Protein AF-0000000084513787 (afdb_homodimer)

Foldseek 3Di:
DDDPVRLFVQVVVLVQVLLVCQQQLVLCSNLVQADQQAWEAEADPPGIDGSVRVSVVQNVCSVVSNGFRKDFPDKDKAADPVRFKIKMKTWIQGPLGTKMKIFMWGQDPNHIGTRYIHIHDDQDDDDPRVVSVVPVVVVCCVPCVVVVVVCVVPPDDD/DDDQVRLFVQVVVLVQVLLVCQQQLVLCSNLVQADQQAWEAEADPPGIDGSVRVSVVQNVCSVVSNGFRKDFPDKDKAADPVRFKIKMKTWIQGPLGTKMKIFMWGQDPNHIGTRYIHIHRDQDDDDPRVVSVVPVVVVCCVPCVVVVVVCVVPPDDD

Organism: Leptomonas pyrrhocoris (NCBI:txid157538)

InterPro domains:
  IPR032710 NTF2-like domain superfamily [SSF54427] (3-124)
  IPR037401 SnoaL-like domain [PF13474] (11-124)

Structure (mmCIF, N/CA/C/O backbone):
data_AF-0000000084513787-model_v1
#
loop_
_entity.id
_entity.type
_entity.pdbx_description
1 polymer 'SnoaL-like domain-containing protein'
#
loop_
_atom_site.group_PDB
_atom_site.id
_atom_site.type_symbol
_atom_site.label_atom_id
_atom_site.label_alt_id
_atom_site.label_comp_id
_atom_site.label_asym_id
_atom_site.label_entity_id
_atom_site.label_seq_id
_atom_site.pdbx_PDB_ins_code
_atom_site.Cartn_x
_atom_site.Cartn_y
_atom_site.Cartn_z
_atom_site.occupancy
_atom_site.B_iso_or_equiv
_atom_site.auth_seq_id
_atom_site.auth_comp_id
_atom_site.auth_asym_id
_atom_site.auth_atom_id
_atom_site.pdbx_PDB_model_num
ATOM 1 N N . MET A 1 1 ? 14.742 -15.055 -22.844 1 72 1 MET A N 1
ATOM 2 C CA . MET A 1 1 ? 14.133 -14.508 -21.625 1 72 1 MET A CA 1
ATOM 3 C C . MET A 1 1 ? 13 -13.547 -21.969 1 72 1 MET A C 1
ATOM 5 O O . MET A 1 1 ? 13.102 -12.789 -22.938 1 72 1 MET A O 1
ATOM 9 N N . PRO A 1 2 ? 11.812 -13.82 -21.391 1 81.62 2 PRO A N 1
ATOM 10 C CA . PRO A 1 2 ? 10.727 -12.891 -21.75 1 81.62 2 PRO A CA 1
ATOM 11 C C . PRO A 1 2 ? 11.133 -11.43 -21.594 1 81.62 2 PRO A C 1
ATOM 13 O O . PRO A 1 2 ? 11.953 -11.102 -20.734 1 81.62 2 PRO A O 1
ATOM 16 N N . SER A 1 3 ? 10.727 -10.648 -22.438 1 85.12 3 SER A N 1
ATOM 17 C CA . SER A 1 3 ? 10.953 -9.211 -22.359 1 85.12 3 SER A CA 1
ATOM 18 C C . SER A 1 3 ? 10.188 -8.609 -21.172 1 85.12 3 SER A C 1
ATOM 20 O O . SER A 1 3 ? 9.312 -9.258 -20.594 1 85.12 3 SER A O 1
ATOM 22 N N . THR A 1 4 ? 10.594 -7.434 -20.812 1 90.31 4 THR A N 1
ATOM 23 C CA . THR A 1 4 ? 9.883 -6.719 -19.766 1 90.31 4 THR A CA 1
ATOM 24 C C . THR A 1 4 ? 8.406 -6.566 -20.109 1 90.31 4 THR A C 1
ATOM 26 O O . THR A 1 4 ? 7.535 -6.766 -19.266 1 90.31 4 THR A O 1
ATOM 29 N N . ALA A 1 5 ? 8.148 -6.301 -21.375 1 92 5 ALA A N 1
ATOM 30 C CA . ALA A 1 5 ? 6.77 -6.133 -21.828 1 92 5 ALA A CA 1
ATOM 31 C C . ALA A 1 5 ? 5.98 -7.434 -21.688 1 92 5 ALA A C 1
ATOM 33 O O . ALA A 1 5 ? 4.793 -7.414 -21.359 1 92 5 ALA A O 1
ATOM 34 N N . GLU A 1 6 ? 6.613 -8.484 -21.938 1 94.06 6 GLU A N 1
ATOM 35 C CA . GLU A 1 6 ? 5.965 -9.781 -21.797 1 94.06 6 GLU A CA 1
ATOM 36 C C . GLU A 1 6 ? 5.668 -10.094 -20.328 1 94.06 6 GLU A C 1
ATOM 38 O O . GLU A 1 6 ? 4.602 -10.617 -20.016 1 94.06 6 GLU A O 1
ATOM 43 N N . HIS A 1 7 ? 6.66 -9.789 -19.5 1 95.62 7 HIS A N 1
ATOM 44 C CA . HIS A 1 7 ? 6.434 -9.977 -18.062 1 95.62 7 HIS A CA 1
ATOM 45 C C . HIS A 1 7 ? 5.254 -9.141 -17.578 1 95.62 7 HIS A C 1
ATOM 47 O O . HIS A 1 7 ? 4.422 -9.625 -16.812 1 95.62 7 HIS A O 1
ATOM 53 N N . VAL A 1 8 ? 5.164 -7.934 -18.016 1 96.5 8 VAL A N 1
ATOM 54 C CA . VAL A 1 8 ? 4.102 -7.02 -17.609 1 96.5 8 VAL A CA 1
ATOM 55 C C . VAL A 1 8 ? 2.748 -7.578 -18.047 1 96.5 8 VAL A C 1
ATOM 57 O O . VAL A 1 8 ? 1.796 -7.602 -17.266 1 96.5 8 VAL A O 1
ATOM 60 N N . ALA A 1 9 ? 2.645 -8.031 -19.25 1 96.31 9 ALA A N 1
ATOM 61 C CA . ALA A 1 9 ? 1.401 -8.609 -19.766 1 96.31 9 ALA A CA 1
ATOM 62 C C . ALA A 1 9 ? 1.002 -9.844 -18.969 1 96.31 9 ALA A C 1
ATOM 64 O O . ALA A 1 9 ? -0.175 -10.039 -18.656 1 96.31 9 ALA A O 1
ATOM 65 N N . GLU A 1 10 ? 1.962 -10.648 -18.703 1 96.62 10 GLU A N 1
ATOM 66 C CA . GLU A 1 10 ? 1.729 -11.852 -17.906 1 96.62 10 GLU A CA 1
ATOM 67 C C . GLU A 1 10 ? 1.215 -11.508 -16.516 1 96.62 10 GLU A C 1
ATOM 69 O O . GLU A 1 10 ? 0.311 -12.164 -16 1 96.62 10 GLU A O 1
ATOM 74 N N . ILE A 1 11 ? 1.771 -10.5 -15.93 1 97.94 11 ILE A N 1
ATOM 75 C CA . ILE A 1 11 ? 1.419 -10.102 -14.57 1 97.94 11 ILE A CA 1
ATOM 76 C C . ILE A 1 11 ? 0.016 -9.5 -14.555 1 97.94 11 ILE A C 1
ATOM 78 O O . ILE A 1 11 ? -0.77 -9.766 -13.641 1 97.94 11 ILE A O 1
ATOM 82 N N . HIS A 1 12 ? -0.324 -8.719 -15.594 1 98.12 12 HIS A N 1
ATOM 83 C CA . HIS A 1 12 ? -1.69 -8.219 -15.703 1 98.12 12 HIS A CA 1
ATOM 84 C C . HIS A 1 12 ? -2.693 -9.367 -15.742 1 98.12 12 HIS A C 1
ATOM 86 O O . HIS A 1 12 ? -3.682 -9.367 -15 1 98.12 12 HIS A O 1
ATOM 92 N N . ALA A 1 13 ? -2.42 -10.305 -16.578 1 97.56 13 ALA A N 1
ATOM 93 C CA . ALA A 1 13 ? -3.311 -11.453 -16.719 1 97.56 13 ALA A CA 1
ATOM 94 C C . ALA A 1 13 ? -3.395 -12.234 -15.406 1 97.56 13 ALA A C 1
ATOM 96 O O . ALA A 1 13 ? -4.48 -12.656 -14.992 1 97.56 13 ALA A O 1
ATOM 97 N N . PHE A 1 14 ? -2.244 -12.438 -14.812 1 98.19 14 PHE A N 1
ATOM 98 C CA . PHE A 1 14 ? -2.178 -13.164 -13.547 1 98.19 14 PHE A CA 1
ATOM 99 C C . PHE A 1 14 ? -3.021 -12.484 -12.484 1 98.19 14 PHE A C 1
ATOM 101 O O . PHE A 1 14 ? -3.838 -13.125 -11.82 1 98.19 14 PHE A O 1
ATOM 108 N N . LEU A 1 15 ? -2.865 -11.164 -12.312 1 98.62 15 LEU A N 1
ATOM 109 C CA . LEU A 1 15 ? -3.566 -10.43 -11.266 1 98.62 15 LEU A CA 1
ATOM 110 C C . LEU A 1 15 ? -5.066 -10.391 -11.539 1 98.62 15 LEU A C 1
ATOM 112 O O . LEU A 1 15 ? -5.875 -10.406 -10.609 1 98.62 15 LEU A O 1
ATOM 116 N N . ASP A 1 16 ? -5.449 -10.305 -12.812 1 97.94 16 ASP A N 1
ATOM 117 C CA . ASP A 1 16 ? -6.867 -10.414 -13.156 1 97.94 16 ASP A CA 1
ATOM 118 C C . ASP A 1 16 ? -7.438 -11.758 -12.711 1 97.94 16 ASP A C 1
ATOM 120 O O . ASP A 1 16 ? -8.523 -11.812 -12.125 1 97.94 16 ASP A O 1
ATOM 124 N N . GLU A 1 17 ? -6.711 -12.789 -12.961 1 97.75 17 GLU A N 1
ATOM 125 C CA . GLU A 1 17 ? -7.152 -14.125 -12.57 1 97.75 17 GLU A CA 1
ATOM 126 C C . GLU A 1 17 ? -7.188 -14.266 -11.047 1 97.75 17 GLU A C 1
ATOM 128 O O . GLU A 1 17 ? -8.055 -14.961 -10.508 1 97.75 17 GLU A O 1
ATOM 133 N N . TRP A 1 18 ? -6.238 -13.672 -10.422 1 98.31 18 TRP A N 1
ATOM 134 C CA . TRP A 1 18 ? -6.168 -13.719 -8.969 1 98.31 18 TRP A CA 1
ATOM 135 C C . TRP A 1 18 ? -7.387 -13.055 -8.344 1 98.31 18 TRP A C 1
ATOM 137 O O . TRP A 1 18 ? -7.996 -13.602 -7.418 1 98.31 18 TRP A O 1
ATOM 147 N N . HIS A 1 19 ? -7.773 -11.93 -8.859 1 98 19 HIS A N 1
ATOM 148 C CA . HIS A 1 19 ? -8.977 -11.25 -8.383 1 98 19 HIS A CA 1
ATOM 149 C C . HIS A 1 19 ? -10.227 -12.062 -8.711 1 98 19 HIS A C 1
ATOM 151 O O . HIS A 1 19 ? -11.148 -12.156 -7.895 1 98 19 HIS A O 1
ATOM 157 N N . LYS A 1 20 ? -10.266 -12.609 -9.883 1 96.88 20 LYS A N 1
ATOM 158 C CA . LYS A 1 20 ? -11.406 -13.438 -10.281 1 96.88 20 LYS A CA 1
ATOM 159 C C . LYS A 1 20 ? -11.547 -14.648 -9.375 1 96.88 20 LYS A C 1
ATOM 161 O O . LYS A 1 20 ? -12.664 -15.078 -9.07 1 96.88 20 LYS A O 1
ATOM 166 N N . ALA A 1 21 ? -10.422 -15.227 -9.016 1 97.44 21 ALA A N 1
ATOM 167 C CA . ALA A 1 21 ? -10.445 -16.375 -8.117 1 97.44 21 ALA A CA 1
ATOM 168 C C . ALA A 1 21 ? -11.109 -16.031 -6.789 1 97.44 21 ALA A C 1
ATOM 170 O O . ALA A 1 21 ? -11.891 -16.812 -6.254 1 97.44 21 ALA A O 1
ATOM 171 N N . ALA A 1 22 ? -10.758 -14.914 -6.242 1 96.94 22 ALA A N 1
ATOM 172 C CA . ALA A 1 22 ? -11.414 -14.453 -5.02 1 96.94 22 ALA A CA 1
ATOM 173 C C . ALA A 1 22 ? -12.922 -14.297 -5.234 1 96.94 22 ALA A C 1
ATOM 175 O O . ALA A 1 22 ? -13.719 -14.773 -4.426 1 96.94 22 ALA A O 1
ATOM 176 N N . ALA A 1 23 ? -13.305 -13.688 -6.34 1 95.56 23 ALA A N 1
ATOM 177 C CA . ALA A 1 23 ? -14.711 -13.406 -6.637 1 95.56 23 ALA A CA 1
ATOM 178 C C . ALA A 1 23 ? -15.516 -14.695 -6.777 1 95.56 23 ALA A C 1
ATOM 180 O O . ALA A 1 23 ? -16.688 -14.734 -6.418 1 95.56 23 ALA A O 1
ATOM 181 N N . LYS A 1 24 ? -14.883 -15.703 -7.246 1 95.62 24 LYS A N 1
ATOM 182 C CA . LYS A 1 24 ? -15.555 -16.969 -7.516 1 95.62 24 LYS A CA 1
ATOM 183 C C . LYS A 1 24 ? -15.398 -17.938 -6.348 1 95.62 24 LYS A C 1
ATOM 185 O O . LYS A 1 24 ? -15.922 -19.047 -6.383 1 95.62 24 LYS A O 1
ATOM 190 N N . GLY A 1 25 ? -14.656 -17.531 -5.383 1 96.06 25 GLY A N 1
ATOM 191 C CA . GLY A 1 25 ? -14.422 -18.391 -4.234 1 96.06 25 GLY A CA 1
ATOM 192 C C . GLY A 1 25 ? -13.469 -19.531 -4.527 1 96.06 25 GLY A C 1
ATOM 193 O O . GLY A 1 25 ? -13.617 -20.641 -3.98 1 96.06 25 GLY A O 1
ATOM 194 N N . ASP A 1 26 ? -12.578 -19.359 -5.449 1 97.12 26 ASP A N 1
ATOM 195 C CA . ASP A 1 26 ? -11.547 -20.344 -5.762 1 97.12 26 ASP A CA 1
ATOM 196 C C . ASP A 1 26 ? -10.375 -20.234 -4.789 1 97.12 26 ASP A C 1
ATOM 198 O O . ASP A 1 26 ? -9.32 -19.703 -5.129 1 97.12 26 ASP A O 1
ATOM 202 N N . PHE A 1 27 ? -10.562 -20.875 -3.658 1 98 27 PHE A N 1
ATOM 203 C CA . PHE A 1 27 ? -9.641 -20.797 -2.527 1 98 27 PHE A CA 1
ATOM 204 C C . PHE A 1 27 ? -8.273 -21.344 -2.906 1 98 27 PHE A C 1
ATOM 206 O O . PHE A 1 27 ? -7.246 -20.719 -2.617 1 98 27 PHE A O 1
ATOM 213 N N . ASP A 1 28 ? -8.242 -22.453 -3.533 1 97.75 28 ASP A N 1
ATOM 214 C CA . ASP A 1 28 ? -6.984 -23.125 -3.85 1 97.75 28 ASP A CA 1
ATOM 215 C C . ASP A 1 28 ? -6.133 -22.297 -4.801 1 97.75 28 ASP A C 1
ATOM 217 O O . ASP A 1 28 ? -4.926 -22.156 -4.605 1 97.75 28 ASP A O 1
ATOM 221 N N . PHE A 1 29 ? -6.801 -21.797 -5.793 1 97.62 29 PHE A N 1
ATOM 222 C CA . PHE A 1 29 ? -6.035 -20.984 -6.723 1 97.62 29 PHE A CA 1
ATOM 223 C C . PHE A 1 29 ? -5.539 -19.703 -6.043 1 97.62 29 PHE A C 1
ATOM 225 O O . PHE A 1 29 ? -4.371 -19.344 -6.18 1 97.62 29 PHE A O 1
ATOM 232 N N . TYR A 1 30 ? -6.414 -19.031 -5.32 1 98.31 30 TYR A N 1
ATOM 233 C CA . TYR A 1 30 ? -6.09 -17.75 -4.699 1 98.31 30 TYR A CA 1
ATOM 234 C C . TYR A 1 30 ? -4.906 -17.891 -3.75 1 98.31 30 TYR A C 1
ATOM 236 O O . TYR A 1 30 ? -3.902 -17.188 -3.896 1 98.31 30 TYR A O 1
ATOM 244 N N . PHE A 1 31 ? -4.957 -18.766 -2.887 1 98.38 31 PHE A N 1
ATOM 245 C CA . PHE A 1 31 ? -3.906 -18.906 -1.884 1 98.38 31 PHE A CA 1
ATOM 246 C C . PHE A 1 31 ? -2.725 -19.688 -2.438 1 98.38 31 PHE A C 1
ATOM 248 O O . PHE A 1 31 ? -1.584 -19.484 -2.018 1 98.38 31 PHE A O 1
ATOM 255 N N . GLY A 1 32 ? -2.988 -20.578 -3.393 1 98.19 32 GLY A N 1
ATOM 256 C CA . GLY A 1 32 ? -1.903 -21.266 -4.078 1 98.19 32 GLY A CA 1
ATOM 257 C C . GLY A 1 32 ? -1.046 -20.328 -4.914 1 98.19 32 GLY A C 1
ATOM 258 O O . GLY A 1 32 ? 0.079 -20.672 -5.281 1 98.19 32 GLY A O 1
ATOM 259 N N . SER A 1 33 ? -1.591 -19.172 -5.211 1 98.5 33 SER A N 1
ATOM 260 C CA . SER A 1 33 ? -0.904 -18.172 -6.031 1 98.5 33 SER A CA 1
ATOM 261 C C . SER A 1 33 ? -0.125 -17.188 -5.172 1 98.5 33 SER A C 1
ATOM 263 O O . SER A 1 33 ? 0.291 -16.141 -5.648 1 98.5 33 SER A O 1
ATOM 265 N N . MET A 1 34 ? 0.072 -17.562 -3.939 1 98.5 34 MET A N 1
ATOM 266 C CA . MET A 1 34 ? 0.879 -16.766 -3.02 1 98.5 34 MET A CA 1
ATOM 267 C C . MET A 1 34 ? 2.102 -17.547 -2.549 1 98.5 34 MET A C 1
ATOM 269 O O . MET A 1 34 ? 2.064 -18.781 -2.473 1 98.5 34 MET A O 1
ATOM 273 N N . THR A 1 35 ? 3.172 -16.812 -2.316 1 97.75 35 THR A N 1
ATOM 274 C CA . THR A 1 35 ? 4.332 -17.484 -1.748 1 97.75 35 THR A CA 1
ATOM 275 C C . THR A 1 35 ? 4.031 -17.984 -0.339 1 97.75 35 THR A C 1
ATOM 277 O O . THR A 1 35 ? 3.1 -17.5 0.31 1 97.75 35 THR A O 1
ATOM 280 N N . GLU A 1 36 ? 4.781 -18.906 0.177 1 96.44 36 GLU A N 1
ATOM 281 C CA . GLU A 1 36 ? 4.527 -19.516 1.481 1 96.44 36 GLU A CA 1
ATOM 282 C C . GLU A 1 36 ? 4.676 -18.484 2.602 1 96.44 36 GLU A C 1
ATOM 284 O O . GLU A 1 36 ? 3.965 -18.547 3.607 1 96.44 36 GLU A O 1
ATOM 289 N N . ASP A 1 37 ? 5.555 -17.547 2.424 1 96.38 37 ASP A N 1
ATOM 290 C CA . ASP A 1 37 ? 5.824 -16.547 3.459 1 96.38 37 ASP A CA 1
ATOM 291 C C . ASP A 1 37 ? 5.168 -15.211 3.125 1 96.38 37 ASP A C 1
ATOM 293 O O . ASP A 1 37 ? 5.648 -14.156 3.545 1 96.38 37 ASP A O 1
ATOM 297 N N . ALA A 1 38 ? 4.121 -15.266 2.326 1 98.12 38 ALA A N 1
ATOM 298 C CA . ALA A 1 38 ? 3.434 -14.047 1.897 1 98.12 38 ALA A CA 1
ATOM 299 C C . ALA A 1 38 ? 2.732 -13.375 3.072 1 98.12 38 ALA A C 1
ATOM 301 O O . ALA A 1 38 ? 2.398 -14.023 4.066 1 98.12 38 ALA A O 1
ATOM 302 N N . HIS A 1 39 ? 2.611 -12.117 2.965 1 98.5 39 HIS A N 1
ATOM 303 C CA . HIS A 1 39 ? 1.797 -11.344 3.895 1 98.5 39 HIS A CA 1
ATOM 304 C C . HIS A 1 39 ? 0.7 -10.578 3.16 1 98.5 39 HIS A C 1
ATOM 306 O O . HIS A 1 39 ? 0.922 -10.078 2.057 1 98.5 39 HIS A O 1
ATOM 312 N N . TRP A 1 40 ? -0.456 -10.547 3.762 1 98.56 40 TRP A N 1
ATOM 313 C CA . TRP A 1 40 ? -1.633 -9.844 3.27 1 98.56 40 TRP A CA 1
ATOM 314 C C . TRP A 1 40 ? -2.121 -8.82 4.289 1 98.56 40 TRP A C 1
ATOM 316 O O . TRP A 1 40 ? -2.398 -9.164 5.441 1 98.56 40 TRP A O 1
ATOM 326 N N . LEU A 1 41 ? -2.146 -7.523 3.904 1 98.5 41 LEU A N 1
ATOM 327 C CA . LEU A 1 41 ? -2.541 -6.441 4.801 1 98.5 41 LEU A CA 1
ATOM 328 C C . LEU A 1 41 ? -3.895 -5.867 4.395 1 98.5 41 LEU A C 1
ATOM 330 O O . LEU A 1 41 ? -4.117 -5.555 3.223 1 98.5 41 LEU A O 1
ATOM 334 N N . GLY A 1 42 ? -4.773 -5.723 5.371 1 96.94 42 GLY A N 1
ATOM 335 C CA . GLY A 1 42 ? -6.09 -5.152 5.133 1 96.94 42 GLY A CA 1
ATOM 336 C C . GLY A 1 42 ? -6.164 -3.672 5.457 1 96.94 42 GLY A C 1
ATOM 337 O O . GLY A 1 42 ? -5.133 -3.021 5.656 1 96.94 42 GLY A O 1
ATOM 338 N N . THR A 1 43 ? -7.32 -3.113 5.461 1 96.31 43 THR A N 1
ATOM 339 C CA . THR A 1 43 ? -7.559 -1.677 5.555 1 96.31 43 THR A CA 1
ATOM 340 C C . THR A 1 43 ? -7.309 -1.18 6.977 1 96.31 43 THR A C 1
ATOM 342 O O . THR A 1 43 ? -6.949 -0.018 7.176 1 96.31 43 THR A O 1
ATOM 345 N N . ASP A 1 44 ? -7.504 -2.121 7.953 1 96.12 44 ASP A N 1
ATOM 346 C CA . ASP A 1 44 ? -7.305 -1.788 9.359 1 96.12 44 ASP A CA 1
ATOM 347 C C . ASP A 1 44 ? -5.824 -1.831 9.734 1 96.12 44 ASP A C 1
ATOM 349 O O . ASP A 1 44 ? -5.086 -2.691 9.25 1 96.12 44 ASP A O 1
ATOM 353 N N . ALA A 1 45 ? -5.438 -0.914 10.648 1 95.69 45 ALA A N 1
ATOM 354 C CA . ALA A 1 45 ? -4.031 -0.794 11.031 1 95.69 45 ALA A CA 1
ATOM 355 C C . ALA A 1 45 ? -3.512 -2.1 11.625 1 95.69 45 ALA A C 1
ATOM 357 O O . ALA A 1 45 ? -2.334 -2.434 11.469 1 95.69 45 ALA A O 1
ATOM 358 N N . ALA A 1 46 ? -4.371 -2.875 12.203 1 93.56 46 ALA A N 1
ATOM 359 C CA . ALA A 1 46 ? -3.955 -4.078 12.922 1 93.56 46 ALA A CA 1
ATOM 360 C C . ALA A 1 46 ? -3.922 -5.285 11.984 1 93.56 46 ALA A C 1
ATOM 362 O O . ALA A 1 46 ? -3.461 -6.363 12.375 1 93.56 46 ALA A O 1
ATOM 363 N N . GLU A 1 47 ? -4.359 -5.082 10.797 1 95.94 47 GLU A N 1
ATOM 364 C CA . GLU A 1 47 ? -4.508 -6.211 9.883 1 95.94 47 GLU A CA 1
ATOM 365 C C . GLU A 1 47 ? -3.229 -6.453 9.094 1 95.94 47 GLU A C 1
ATOM 367 O O . GLU A 1 47 ? -2.939 -5.73 8.133 1 95.94 47 GLU A O 1
ATOM 372 N N . ASN A 1 48 ? -2.455 -7.285 9.43 1 97.5 48 ASN A N 1
ATOM 373 C CA . ASN A 1 48 ? -1.259 -7.832 8.805 1 97.5 48 ASN A CA 1
ATOM 374 C C . ASN A 1 48 ? -1.128 -9.328 9.055 1 97.5 48 ASN A C 1
ATOM 376 O O . ASN A 1 48 ? -0.721 -9.75 10.141 1 97.5 48 ASN A O 1
ATOM 380 N N . TRP A 1 49 ? -1.455 -10.102 8.031 1 98.06 49 TRP A N 1
ATOM 381 C CA . TRP A 1 49 ? -1.565 -11.539 8.234 1 98.06 49 TRP A CA 1
ATOM 382 C C . TRP A 1 49 ? -0.549 -12.289 7.379 1 98.06 49 TRP A C 1
ATOM 384 O O . TRP A 1 49 ? -0.303 -11.914 6.23 1 98.06 49 TRP A O 1
ATOM 394 N N . SER A 1 50 ? 0.016 -13.281 7.973 1 98.31 50 SER A N 1
ATOM 395 C CA . SER A 1 50 ? 0.701 -14.273 7.152 1 98.31 50 SER A CA 1
ATOM 396 C C . SER A 1 50 ? -0.274 -14.992 6.227 1 98.31 50 SER A C 1
ATOM 398 O O . SER A 1 50 ? -1.489 -14.93 6.426 1 98.31 50 SER A O 1
ATOM 400 N N . LYS A 1 51 ? 0.27 -15.656 5.27 1 98.25 51 LYS A N 1
ATOM 401 C CA . LYS A 1 51 ? -0.562 -16.422 4.352 1 98.25 51 LYS A CA 1
ATOM 402 C C . LYS A 1 51 ? -1.473 -17.391 5.109 1 98.25 51 LYS A C 1
ATOM 404 O O . LYS A 1 51 ? -2.672 -17.469 4.832 1 98.25 51 LYS A O 1
ATOM 409 N N . SER A 1 52 ? -0.933 -18.125 6.066 1 98.12 52 SER A N 1
ATOM 410 C CA . SER A 1 52 ? -1.705 -19.125 6.801 1 98.12 52 SER A CA 1
ATOM 411 C C . SER A 1 52 ? -2.797 -18.469 7.637 1 98.12 52 SER A C 1
ATOM 413 O O . SER A 1 52 ? -3.922 -18.969 7.703 1 98.12 52 SER A O 1
ATOM 415 N N . GLU A 1 53 ? -2.492 -17.391 8.305 1 98.19 53 GLU A N 1
ATOM 416 C CA . GLU A 1 53 ? -3.484 -16.656 9.086 1 98.19 53 GLU A CA 1
ATOM 417 C C . GLU A 1 53 ? -4.617 -16.141 8.203 1 98.19 53 GLU A C 1
ATOM 419 O O . GLU A 1 53 ? -5.793 -16.297 8.539 1 98.19 53 GLU A O 1
ATOM 424 N N . PHE A 1 54 ? -4.242 -15.594 7.121 1 97.94 54 PHE A N 1
ATOM 425 C CA . PHE A 1 54 ? -5.23 -15.016 6.215 1 97.94 54 PHE A CA 1
ATOM 426 C C . PHE A 1 54 ? -6.117 -16.094 5.617 1 97.94 54 PHE A C 1
ATOM 428 O O . PHE A 1 54 ? -7.328 -15.914 5.473 1 97.94 54 PHE A O 1
ATOM 435 N N . ALA A 1 55 ? -5.48 -17.141 5.23 1 98 55 ALA A N 1
ATOM 436 C CA . ALA A 1 55 ? -6.242 -18.266 4.691 1 98 55 ALA A CA 1
ATOM 437 C C . ALA A 1 55 ? -7.305 -18.734 5.684 1 98 55 ALA A C 1
ATOM 439 O O . ALA A 1 55 ? -8.445 -19 5.297 1 98 55 ALA A O 1
ATOM 440 N N . ALA A 1 56 ? -6.949 -18.797 6.914 1 97.31 56 ALA A N 1
ATOM 441 C CA . ALA A 1 56 ? -7.883 -19.25 7.945 1 97.31 56 ALA A CA 1
ATOM 442 C C . ALA A 1 56 ? -9.039 -18.266 8.102 1 97.31 56 ALA A C 1
ATOM 444 O O . ALA A 1 56 ? -10.195 -18.672 8.25 1 97.31 56 ALA A O 1
ATOM 445 N N . ILE A 1 57 ? -8.75 -17.047 8.062 1 94.56 57 ILE A N 1
ATOM 446 C CA . ILE A 1 57 ? -9.742 -15.992 8.25 1 94.56 57 ILE A CA 1
ATOM 447 C C . ILE A 1 57 ? -10.648 -15.922 7.027 1 94.56 57 ILE A C 1
ATOM 449 O O . ILE A 1 57 ? -11.852 -15.656 7.156 1 94.56 57 ILE A O 1
ATOM 453 N N . ALA A 1 58 ? -10.094 -16.141 5.871 1 95.69 58 ALA A N 1
ATOM 454 C CA . ALA A 1 58 ? -10.805 -15.922 4.609 1 95.69 58 ALA A CA 1
ATOM 455 C C . ALA A 1 58 ? -11.625 -17.156 4.227 1 95.69 58 ALA A C 1
ATOM 457 O O . ALA A 1 58 ? -12.539 -17.062 3.41 1 95.69 58 ALA A O 1
ATOM 458 N N . LYS A 1 59 ? -11.312 -18.281 4.746 1 96.62 59 LYS A N 1
ATOM 459 C CA . LYS A 1 59 ? -11.852 -19.562 4.285 1 96.62 59 LYS A CA 1
ATOM 460 C C . LYS A 1 59 ? -13.375 -19.547 4.293 1 96.62 59 LYS A C 1
ATOM 462 O O . LYS A 1 59 ? -14.008 -19.984 3.33 1 96.62 59 LYS A O 1
ATOM 467 N N . PRO A 1 60 ? -14.031 -19.062 5.379 1 95.38 60 PRO A N 1
ATOM 468 C CA . PRO A 1 60 ? -15.492 -19.078 5.363 1 95.38 60 PRO A CA 1
ATOM 469 C C . PRO A 1 60 ? -16.078 -18.25 4.215 1 95.38 60 PRO A C 1
ATOM 471 O O . PRO A 1 60 ? -17.094 -18.625 3.639 1 95.38 60 PRO A O 1
ATOM 474 N N . ARG A 1 61 ? -15.5 -17.156 3.912 1 93.38 61 ARG A N 1
ATOM 475 C CA . ARG A 1 61 ? -15.961 -16.328 2.809 1 93.38 61 ARG A CA 1
ATOM 476 C C . ARG A 1 61 ? -15.773 -17.031 1.471 1 93.38 61 ARG A C 1
ATOM 478 O O . ARG A 1 61 ? -16.609 -16.906 0.577 1 93.38 61 ARG A O 1
ATOM 485 N N . PHE A 1 62 ? -14.68 -17.672 1.299 1 95.44 62 PHE A N 1
ATOM 486 C CA . PHE A 1 62 ? -14.43 -18.422 0.069 1 95.44 62 PHE A CA 1
ATOM 487 C C . PHE A 1 62 ? -15.398 -19.594 -0.063 1 95.44 62 PHE A C 1
ATOM 489 O O . PHE A 1 62 ? -15.891 -19.875 -1.155 1 95.44 62 PHE A O 1
ATOM 496 N N . ASP A 1 63 ? -15.68 -20.266 1.035 1 95.12 63 ASP A N 1
ATOM 497 C CA . ASP A 1 63 ? -16.594 -21.391 1.03 1 95.12 63 ASP A CA 1
ATOM 498 C C . ASP A 1 63 ? -18 -20.969 0.614 1 95.12 63 ASP A C 1
ATOM 500 O O . ASP A 1 63 ? -18.719 -21.734 -0.032 1 95.12 63 ASP A O 1
ATOM 504 N N . SER A 1 64 ? -18.344 -19.797 0.938 1 92.44 64 SER A N 1
ATOM 505 C CA . SER A 1 64 ? -19.688 -19.297 0.629 1 92.44 64 SER A CA 1
ATOM 506 C C . SER A 1 64 ? -19.703 -18.594 -0.72 1 92.44 64 SER A C 1
ATOM 508 O O . SER A 1 64 ? -20.734 -18.047 -1.126 1 92.44 64 SER A O 1
ATOM 510 N N . LYS A 1 65 ? -18.641 -18.531 -1.418 1 88.5 65 LYS A N 1
ATOM 511 C CA . LYS A 1 65 ? -18.469 -17.859 -2.705 1 88.5 65 LYS A CA 1
ATOM 512 C C . LYS A 1 65 ? -18.812 -16.375 -2.598 1 88.5 65 LYS A C 1
ATOM 514 O O . LYS A 1 65 ? -19.484 -15.82 -3.467 1 88.5 65 LYS A O 1
ATOM 519 N N . GLN A 1 66 ? -18.516 -15.883 -1.462 1 81.12 66 GLN A N 1
ATOM 520 C CA . GLN A 1 66 ? -18.734 -14.477 -1.15 1 81.12 66 GLN A CA 1
ATOM 521 C C . GLN A 1 66 ? -17.438 -13.781 -0.755 1 81.12 66 GLN A C 1
ATOM 523 O O . GLN A 1 66 ? -17.422 -12.945 0.149 1 81.12 66 GLN A O 1
ATOM 528 N N . ALA A 1 67 ? -16.453 -14.242 -1.427 1 86.5 67 ALA A N 1
ATOM 529 C CA . ALA A 1 67 ? -15.203 -13.539 -1.109 1 86.5 67 ALA A CA 1
ATOM 530 C C . ALA A 1 67 ? -15.18 -12.156 -1.742 1 86.5 67 ALA A C 1
ATOM 532 O O . ALA A 1 67 ? -16.203 -11.461 -1.777 1 86.5 67 ALA A O 1
ATOM 533 N N . TRP A 1 68 ? -14.008 -11.555 -1.995 1 90.06 68 TRP A N 1
ATOM 534 C CA . TRP A 1 68 ? -13.883 -10.188 -2.488 1 90.06 68 TRP A CA 1
ATOM 535 C C . TRP A 1 68 ? -14.055 -10.141 -4.004 1 90.06 68 TRP A C 1
ATOM 537 O O . TRP A 1 68 ? -13.516 -10.977 -4.723 1 90.06 68 TRP A O 1
ATOM 547 N N . ASP A 1 69 ? -14.836 -9.281 -4.359 1 94.62 69 ASP A N 1
ATOM 548 C CA . ASP A 1 69 ? -15.023 -9.031 -5.785 1 94.62 69 ASP A CA 1
ATOM 549 C C . ASP A 1 69 ? -14.477 -7.66 -6.176 1 94.62 69 ASP A C 1
ATOM 551 O O . ASP A 1 69 ? -15.203 -6.664 -6.152 1 94.62 69 ASP A O 1
ATOM 555 N N . PHE A 1 70 ? -13.203 -7.691 -6.555 1 96.38 70 PHE A N 1
ATOM 556 C CA . PHE A 1 70 ? -12.508 -6.465 -6.914 1 96.38 70 PHE A CA 1
ATOM 557 C C . PHE A 1 70 ? -12.172 -6.449 -8.406 1 96.38 70 PHE A C 1
ATOM 559 O O . PHE A 1 70 ? -11.805 -7.477 -8.977 1 96.38 70 PHE A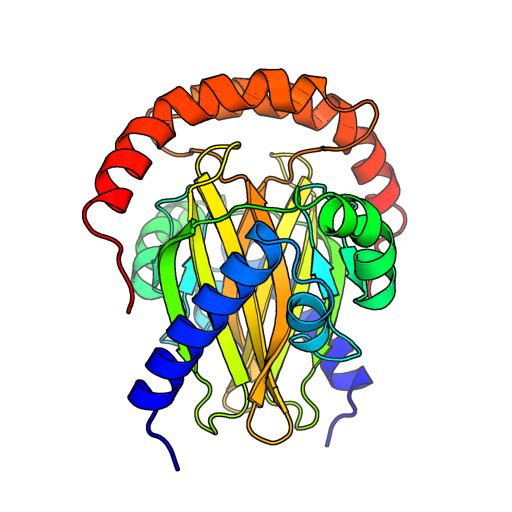 O 1
ATOM 566 N N . THR A 1 71 ? -12.398 -5.312 -9 1 96.56 71 THR A N 1
ATOM 567 C CA . THR A 1 71 ? -12.016 -5.125 -10.391 1 96.56 71 THR A CA 1
ATOM 568 C C . THR A 1 71 ? -11.016 -3.98 -10.531 1 96.56 71 THR A C 1
ATOM 570 O O . THR A 1 71 ? -11.281 -2.857 -10.109 1 96.56 71 THR A O 1
ATOM 573 N N . ALA A 1 72 ? -9.898 -4.32 -11.148 1 97.81 72 ALA A N 1
ATOM 574 C CA . ALA A 1 72 ? -8.906 -3.275 -11.375 1 97.81 72 ALA A CA 1
ATOM 575 C C . ALA A 1 72 ? -9.328 -2.355 -12.508 1 97.81 72 ALA A C 1
ATOM 577 O O . ALA A 1 72 ? -9.547 -2.809 -13.641 1 97.81 72 ALA A O 1
ATOM 578 N N . VAL A 1 73 ? -9.422 -1.065 -12.203 1 98.06 73 VAL A N 1
ATOM 579 C CA . VAL A 1 73 ? -9.773 -0.089 -13.234 1 98.06 73 VAL A CA 1
ATOM 580 C C . VAL A 1 73 ? -8.523 0.681 -13.664 1 98.06 73 VAL A C 1
ATOM 582 O O . VAL A 1 73 ? -8.531 1.358 -14.695 1 98.06 73 VAL A O 1
ATOM 585 N N . GLU A 1 74 ? -7.508 0.593 -12.961 1 98 74 GLU A N 1
ATOM 586 C CA . GLU A 1 74 ? -6.152 1.033 -13.273 1 98 74 GLU A CA 1
ATOM 587 C C . GLU A 1 74 ? -5.113 0.133 -12.609 1 98 74 GLU A C 1
ATOM 589 O O . GLU A 1 74 ? -5.281 -0.271 -11.453 1 98 74 GLU A O 1
ATOM 594 N N . ARG A 1 75 ? -4.09 -0.218 -13.344 1 98.44 75 ARG A N 1
ATOM 595 C CA . ARG A 1 75 ? -3.004 -0.995 -12.758 1 98.44 75 ARG A CA 1
ATOM 596 C C . ARG A 1 75 ? -1.667 -0.633 -13.398 1 98.44 75 ARG A C 1
ATOM 598 O O . ARG A 1 75 ? -1.569 -0.51 -14.617 1 98.44 75 ARG A O 1
ATOM 605 N N . ASN A 1 76 ? -0.685 -0.395 -12.594 1 98.31 76 ASN A N 1
ATOM 606 C CA . ASN A 1 76 ? 0.703 -0.196 -13 1 98.31 76 ASN A CA 1
ATOM 607 C C . ASN A 1 76 ? 1.6 -1.325 -12.5 1 98.31 76 ASN A C 1
ATOM 609 O O . ASN A 1 76 ? 1.614 -1.629 -11.305 1 98.31 76 ASN A O 1
ATOM 613 N N . VAL A 1 77 ? 2.289 -1.93 -13.445 1 98.25 77 VAL A N 1
ATOM 614 C CA . VAL A 1 77 ? 3.178 -3.041 -13.125 1 98.25 77 VAL A CA 1
ATOM 615 C C . VAL A 1 77 ? 4.625 -2.648 -13.414 1 98.25 77 VAL A C 1
ATOM 617 O O . VAL A 1 77 ? 4.91 -2.033 -14.445 1 98.25 77 VAL A O 1
ATOM 620 N N . TYR A 1 78 ? 5.461 -2.953 -12.477 1 97.31 78 TYR A N 1
ATOM 621 C CA . TYR A 1 78 ? 6.898 -2.729 -12.586 1 97.31 78 TYR A CA 1
ATOM 622 C C . TYR A 1 78 ? 7.664 -4.035 -12.422 1 97.31 78 TYR A C 1
ATOM 624 O O . TYR A 1 78 ? 7.367 -4.832 -11.523 1 97.31 78 TYR A O 1
ATOM 632 N N . VAL A 1 79 ? 8.641 -4.227 -13.32 1 95.44 79 VAL A N 1
ATOM 633 C CA . VAL A 1 79 ? 9.367 -5.492 -13.289 1 95.44 79 VAL A CA 1
ATOM 634 C C . VAL A 1 79 ? 10.867 -5.23 -13.164 1 95.44 79 VAL A C 1
ATOM 636 O O . VAL A 1 79 ? 11.414 -4.371 -13.859 1 95.44 79 VAL A O 1
ATOM 639 N N . GLN A 1 80 ? 11.438 -5.977 -12.242 1 90 80 GLN A N 1
ATOM 640 C CA . GLN A 1 80 ? 12.891 -5.941 -12.109 1 90 80 GLN A CA 1
ATOM 641 C C . GLN A 1 80 ? 13.57 -6.418 -13.391 1 90 80 GLN A C 1
ATOM 643 O O . GLN A 1 80 ? 13.008 -7.227 -14.133 1 90 80 GLN A O 1
ATOM 648 N N . ALA A 1 81 ? 14.82 -6.039 -13.555 1 83.38 81 ALA A N 1
ATOM 649 C CA . ALA A 1 81 ? 15.562 -6.262 -14.797 1 83.38 81 ALA A CA 1
ATOM 650 C C . ALA A 1 81 ? 15.719 -7.754 -15.078 1 83.38 81 ALA A C 1
ATOM 652 O O . ALA A 1 81 ? 15.641 -8.18 -16.234 1 83.38 81 ALA A O 1
ATOM 653 N N . ASN A 1 82 ? 15.797 -8.594 -14.023 1 83.44 82 ASN A N 1
ATOM 654 C CA . ASN A 1 82 ? 16.031 -10.008 -14.258 1 83.44 82 ASN A CA 1
ATOM 655 C C . ASN A 1 82 ? 14.719 -10.789 -14.359 1 83.44 82 ASN A C 1
ATOM 657 O O . ASN A 1 82 ? 14.727 -11.992 -14.602 1 83.44 82 ASN A O 1
ATOM 661 N N . GLY A 1 83 ? 13.641 -10.086 -14.109 1 89.06 83 GLY A N 1
ATOM 662 C CA . GLY A 1 83 ? 12.328 -10.648 -14.367 1 89.06 83 GLY A CA 1
ATOM 663 C C . GLY A 1 83 ? 11.875 -11.625 -13.305 1 89.06 83 GLY A C 1
ATOM 664 O O . GLY A 1 83 ? 11 -12.461 -13.547 1 89.06 83 GLY A O 1
ATOM 665 N N . THR A 1 84 ? 12.43 -11.609 -12.148 1 90.5 84 THR A N 1
ATOM 666 C CA . THR A 1 84 ? 12.078 -12.578 -11.117 1 90.5 84 THR A CA 1
ATOM 667 C C . THR A 1 84 ? 11.328 -11.891 -9.977 1 90.5 84 THR A C 1
ATOM 669 O O . THR A 1 84 ? 10.828 -12.562 -9.062 1 90.5 84 THR A O 1
ATOM 672 N N . PHE A 1 85 ? 11.336 -10.586 -10.055 1 94.38 85 PHE A N 1
ATOM 673 C CA . PHE A 1 85 ? 10.688 -9.766 -9.039 1 94.38 85 PHE A CA 1
ATOM 674 C C . PHE A 1 85 ? 9.922 -8.617 -9.68 1 94.38 85 PHE A C 1
ATOM 676 O O . PHE A 1 85 ? 10.391 -8.023 -10.656 1 94.38 85 PHE A O 1
ATOM 683 N N . ALA A 1 86 ? 8.719 -8.375 -9.188 1 97.31 86 ALA A N 1
ATOM 684 C CA . ALA A 1 86 ? 7.887 -7.289 -9.695 1 97.31 86 ALA A CA 1
ATOM 685 C C . ALA A 1 86 ? 7.055 -6.66 -8.578 1 97.31 86 ALA A C 1
ATOM 687 O O . ALA A 1 86 ? 6.926 -7.234 -7.496 1 97.31 86 ALA A O 1
ATOM 688 N N . TRP A 1 87 ? 6.621 -5.469 -8.766 1 98.31 87 TRP A N 1
ATOM 689 C CA . TRP A 1 87 ? 5.668 -4.805 -7.887 1 98.31 87 TRP A CA 1
ATOM 690 C C . TRP A 1 87 ? 4.613 -4.047 -8.688 1 98.31 87 TRP A C 1
ATOM 692 O O . TRP A 1 87 ? 4.727 -3.93 -9.914 1 98.31 87 TRP A O 1
ATOM 702 N N . PHE A 1 88 ? 3.535 -3.736 -8.023 1 98.69 88 PHE A N 1
ATOM 703 C CA . PHE A 1 88 ? 2.416 -3.143 -8.742 1 98.69 88 PHE A CA 1
ATOM 704 C C . PHE A 1 88 ? 1.561 -2.293 -7.812 1 98.69 88 PHE A C 1
ATOM 706 O O . PHE A 1 88 ? 1.686 -2.385 -6.59 1 98.69 88 PHE A O 1
ATOM 713 N N . ASP A 1 89 ? 0.793 -1.417 -8.367 1 98.81 89 ASP A N 1
ATOM 714 C CA . ASP A 1 89 ? -0.313 -0.714 -7.727 1 98.81 89 ASP A CA 1
ATOM 715 C C . ASP A 1 89 ? -1.556 -0.718 -8.617 1 98.81 89 ASP A C 1
ATOM 717 O O . ASP A 1 89 ? -1.447 -0.794 -9.844 1 98.81 89 ASP A O 1
ATOM 721 N N . GLU A 1 90 ? -2.682 -0.666 -8.008 1 98.75 90 GLU A N 1
ATOM 722 C CA . GLU A 1 90 ? -3.926 -0.678 -8.773 1 98.75 90 GLU A CA 1
ATOM 723 C C . GLU A 1 90 ? -5.02 0.105 -8.055 1 98.75 90 GLU A C 1
ATOM 725 O O . GLU A 1 90 ? -5.035 0.181 -6.828 1 98.75 90 GLU A O 1
ATOM 730 N N . VAL A 1 91 ? -5.832 0.734 -8.844 1 98.56 91 VAL A N 1
ATOM 731 C CA . VAL A 1 91 ? -7.105 1.241 -8.344 1 98.56 91 VAL A CA 1
ATOM 732 C C . VAL A 1 91 ? -8.203 0.207 -8.594 1 98.56 91 VAL A C 1
ATOM 734 O O . VAL A 1 91 ? -8.367 -0.281 -9.711 1 98.56 91 VAL A O 1
ATOM 737 N N . LEU A 1 92 ? -8.883 -0.141 -7.566 1 98.44 92 LEU A N 1
ATOM 738 C CA . LEU A 1 92 ? -9.898 -1.192 -7.602 1 98.44 92 LEU A CA 1
ATOM 739 C C . LEU A 1 92 ? -11.297 -0.602 -7.492 1 98.44 92 LEU A C 1
ATOM 741 O O . LEU A 1 92 ? -11.531 0.323 -6.711 1 98.44 92 LEU A O 1
ATOM 745 N N . ASP A 1 93 ? -12.172 -1.042 -8.336 1 97.38 93 ASP A N 1
ATOM 746 C CA . ASP A 1 93 ? -13.609 -0.815 -8.211 1 97.38 93 ASP A CA 1
ATOM 747 C C . ASP A 1 93 ? -14.258 -1.875 -7.324 1 97.38 93 ASP A C 1
ATOM 749 O O . ASP A 1 93 ? -14.344 -3.043 -7.707 1 97.38 93 ASP A O 1
ATOM 753 N N . THR A 1 94 ? -14.719 -1.433 -6.141 1 96 94 THR A N 1
ATOM 754 C CA . THR A 1 94 ? -15.281 -2.354 -5.156 1 96 94 THR A CA 1
ATOM 755 C C . THR A 1 94 ? -16.594 -1.809 -4.586 1 96 94 THR A C 1
ATOM 757 O O . THR A 1 94 ? -17.016 -0.715 -4.953 1 96 94 THR A O 1
ATOM 760 N N . TRP A 1 95 ? -17.219 -2.654 -3.732 1 93 95 TRP A N 1
ATOM 761 C CA . TRP A 1 95 ? -18.422 -2.229 -3.02 1 93 95 TRP A CA 1
ATOM 762 C C . TRP A 1 95 ? -18.094 -1.114 -2.029 1 93 95 TRP A C 1
ATOM 764 O O . TRP A 1 95 ? -18.984 -0.38 -1.599 1 93 95 TRP A O 1
ATOM 774 N N . MET A 1 96 ? -16.859 -0.933 -1.619 1 94.69 96 MET A N 1
ATOM 775 C CA . MET A 1 96 ? -16.391 0.132 -0.738 1 94.69 96 MET A CA 1
ATOM 776 C C . MET A 1 96 ? -15.969 1.356 -1.543 1 94.69 96 MET A C 1
ATOM 778 O O . MET A 1 96 ? -15.25 2.217 -1.038 1 94.69 96 MET A O 1
ATOM 782 N N . LYS A 1 97 ? -16.391 1.404 -2.791 1 96.56 97 LYS A N 1
ATOM 783 C CA . LYS A 1 97 ? -15.938 2.424 -3.73 1 96.56 97 LYS A CA 1
ATOM 784 C C . LYS A 1 97 ? -14.484 2.176 -4.141 1 96.56 97 LYS A C 1
ATOM 786 O O . LYS A 1 97 ? -14.094 1.035 -4.391 1 96.56 97 LYS A O 1
ATOM 791 N N . ALA A 1 98 ? -13.688 3.25 -4.383 1 97.75 98 ALA A N 1
ATOM 792 C CA . ALA A 1 98 ? -12.312 3.037 -4.82 1 97.75 98 ALA A CA 1
ATOM 793 C C . ALA A 1 98 ? -11.445 2.508 -3.68 1 97.75 98 ALA A C 1
ATOM 795 O O . ALA A 1 98 ? -11.531 2.998 -2.551 1 97.75 98 ALA A O 1
ATOM 796 N N . CYS A 1 99 ? -10.742 1.531 -3.943 1 98.25 99 CYS A N 1
ATOM 797 C CA . CYS A 1 99 ? -9.672 1.021 -3.094 1 98.25 99 CYS A CA 1
ATOM 798 C C . CYS A 1 99 ? -8.359 0.943 -3.861 1 98.25 99 CYS A C 1
ATOM 800 O O . CYS A 1 99 ? -8.328 1.14 -5.078 1 98.25 99 CYS A O 1
ATOM 802 N N . ARG A 1 100 ? -7.344 0.868 -3.152 1 98.75 100 ARG A N 1
ATOM 803 C CA . ARG A 1 100 ? -6.027 0.685 -3.75 1 98.75 100 ARG A CA 1
ATOM 804 C C . ARG A 1 100 ? -5.422 -0.656 -3.346 1 98.75 100 ARG A C 1
ATOM 806 O O . ARG A 1 100 ? -5.445 -1.022 -2.17 1 98.75 100 ARG A O 1
ATOM 813 N N . GLY A 1 101 ? -5.043 -1.431 -4.297 1 98.62 101 GLY A N 1
ATOM 814 C CA . GLY A 1 101 ? -4.168 -2.57 -4.074 1 98.62 101 GLY A CA 1
ATOM 815 C C . GLY A 1 101 ? -2.734 -2.312 -4.5 1 98.62 101 GLY A C 1
ATOM 816 O O . GLY A 1 101 ? -2.49 -1.643 -5.504 1 98.62 101 GLY A O 1
ATOM 817 N N . SER A 1 102 ? -1.847 -2.777 -3.777 1 98.81 102 SER A N 1
ATOM 818 C CA . SER A 1 102 ? -0.437 -2.777 -4.152 1 98.81 102 SER A CA 1
ATOM 819 C C . SER A 1 102 ? 0.276 -4.02 -3.625 1 98.81 102 SER A C 1
ATOM 821 O O . SER A 1 102 ? -0.19 -4.652 -2.676 1 98.81 102 SER A O 1
ATOM 823 N N . GLY A 1 103 ? 1.393 -4.348 -4.289 1 98.5 103 GLY A N 1
ATOM 824 C CA . GLY A 1 103 ? 2.037 -5.559 -3.805 1 98.5 103 GLY A CA 1
ATOM 825 C C . GLY A 1 103 ? 3.324 -5.883 -4.539 1 98.5 103 GLY A C 1
ATOM 826 O O . GLY A 1 103 ? 3.799 -5.086 -5.352 1 98.5 103 GLY A O 1
ATOM 827 N N . VAL A 1 104 ? 3.857 -6.957 -4.113 1 98.44 104 VAL A N 1
ATOM 828 C CA . VAL A 1 104 ? 5.102 -7.504 -4.645 1 98.44 104 VAL A CA 1
ATOM 829 C C . VAL A 1 104 ? 4.867 -8.922 -5.148 1 98.44 104 VAL A C 1
ATOM 831 O O . VAL A 1 104 ? 4.164 -9.711 -4.504 1 98.44 104 VAL A O 1
ATOM 834 N N . LEU A 1 105 ? 5.406 -9.188 -6.324 1 98.25 105 LEU A N 1
ATOM 835 C CA . LEU A 1 105 ? 5.352 -10.523 -6.918 1 98.25 105 LEU A CA 1
ATOM 836 C C . LEU A 1 105 ? 6.75 -11.109 -7.051 1 98.25 105 LEU A C 1
ATOM 838 O O . LEU A 1 105 ? 7.719 -10.383 -7.289 1 98.25 105 LEU A O 1
ATOM 842 N N . GLU A 1 106 ? 6.824 -12.336 -6.906 1 95.94 106 GLU A N 1
ATOM 843 C CA . GLU A 1 106 ? 8.047 -13.102 -7.148 1 95.94 106 GLU A CA 1
ATOM 844 C C . GLU A 1 106 ? 7.773 -14.2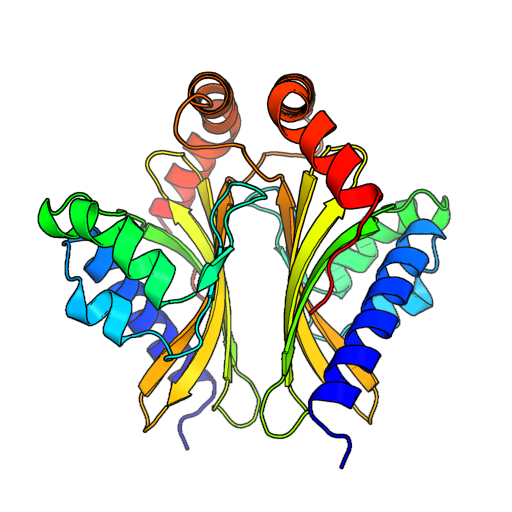89 -8.07 1 95.94 106 GLU A C 1
ATOM 846 O O . GLU A 1 106 ? 6.734 -14.945 -7.957 1 95.94 106 GLU A O 1
ATOM 851 N N . LYS A 1 107 ? 8.695 -14.5 -8.961 1 93.94 107 LYS A N 1
ATOM 852 C CA . LYS A 1 107 ? 8.602 -15.688 -9.797 1 93.94 107 LYS A CA 1
ATOM 853 C C . LYS A 1 107 ? 9.172 -16.906 -9.086 1 93.94 107 LYS A C 1
ATOM 855 O O . LYS A 1 107 ? 10.352 -16.938 -8.734 1 93.94 107 LYS A O 1
ATOM 860 N N . VAL A 1 108 ? 8.367 -17.875 -8.797 1 94.12 108 VAL A N 1
ATOM 861 C CA . VAL A 1 108 ? 8.742 -19.125 -8.141 1 94.12 108 VAL A CA 1
ATOM 862 C C . VAL A 1 108 ? 8.484 -20.297 -9.078 1 94.12 108 VAL A C 1
ATOM 864 O O . VAL A 1 108 ? 7.336 -20.562 -9.445 1 94.12 108 VAL A O 1
ATOM 8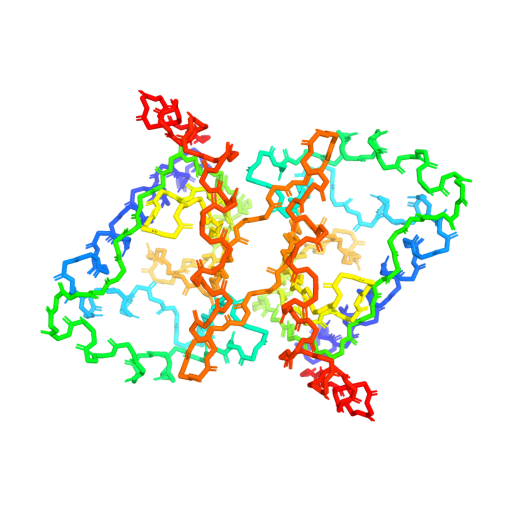67 N N . GLU A 1 109 ? 9.5 -20.969 -9.469 1 93.62 109 GLU A N 1
ATOM 868 C CA . GLU A 1 109 ? 9.406 -22.094 -10.391 1 93.62 109 GLU A CA 1
ATOM 869 C C . GLU A 1 109 ? 8.648 -21.703 -11.656 1 93.62 109 GLU A C 1
ATOM 871 O O . GLU A 1 109 ? 7.723 -22.406 -12.078 1 93.62 109 GLU A O 1
ATOM 876 N N . GLY A 1 110 ? 8.883 -20.531 -12.117 1 92.88 110 GLY A N 1
ATOM 877 C CA . GLY A 1 110 ? 8.383 -20.078 -13.398 1 92.88 110 GLY A CA 1
ATOM 878 C C . GLY A 1 110 ? 7 -19.453 -13.312 1 92.88 110 GLY A C 1
ATOM 879 O O . GLY A 1 110 ? 6.449 -19.016 -14.32 1 92.88 110 GLY A O 1
ATOM 880 N N . GLN A 1 111 ? 6.496 -19.359 -12.117 1 95.44 111 GLN A N 1
ATOM 881 C CA . GLN A 1 111 ? 5.16 -18.797 -11.938 1 95.44 111 GLN A CA 1
ATOM 882 C C . GLN A 1 111 ? 5.195 -17.562 -11.031 1 95.44 111 GLN A C 1
ATOM 884 O O . GLN A 1 111 ? 5.887 -17.562 -10.008 1 95.44 111 GLN A O 1
ATOM 889 N N . TRP A 1 112 ? 4.492 -16.547 -11.516 1 97.31 112 TRP A N 1
ATOM 890 C CA . TRP A 1 112 ? 4.344 -15.375 -10.648 1 97.31 112 TRP A CA 1
ATOM 891 C C . TRP A 1 112 ? 3.457 -15.688 -9.453 1 97.31 112 TRP A C 1
ATOM 893 O O . TRP A 1 112 ? 2.395 -16.297 -9.602 1 97.31 112 TRP A O 1
ATOM 903 N N . LYS A 1 113 ? 3.928 -15.305 -8.258 1 98.38 113 LYS A N 1
ATOM 904 C CA . LYS A 1 113 ? 3.176 -15.461 -7.02 1 98.38 113 LYS A CA 1
ATOM 905 C C . LYS A 1 113 ? 3.143 -14.156 -6.23 1 98.38 113 LYS A C 1
ATOM 907 O O . LYS A 1 113 ? 4.105 -13.391 -6.246 1 98.38 113 LYS A O 1
ATOM 912 N N . VAL A 1 114 ? 2.061 -13.945 -5.574 1 98.69 114 VAL A N 1
ATOM 913 C CA . VAL A 1 114 ? 1.942 -12.781 -4.699 1 98.69 114 VAL A CA 1
ATOM 914 C C . VAL A 1 114 ? 2.764 -13 -3.432 1 98.69 114 VAL A C 1
ATOM 916 O O . VAL A 1 114 ? 2.59 -14 -2.738 1 98.69 114 VAL A O 1
ATOM 919 N N . HIS A 1 115 ? 3.633 -12.109 -3.176 1 98 115 HIS A N 1
ATOM 920 C CA . HIS A 1 115 ? 4.496 -12.188 -2.004 1 98 115 HIS A CA 1
ATOM 921 C C . HIS A 1 115 ? 4.047 -11.211 -0.921 1 98 115 HIS A C 1
ATOM 923 O O . HIS A 1 115 ? 4.23 -11.469 0.27 1 98 115 HIS A O 1
ATOM 929 N N . HIS A 1 116 ? 3.541 -10.18 -1.249 1 98.69 116 HIS A N 1
ATOM 930 C CA . HIS A 1 116 ? 3.072 -9.102 -0.386 1 98.69 116 HIS A CA 1
ATOM 931 C C . HIS A 1 116 ? 1.922 -8.336 -1.035 1 98.69 116 HIS A C 1
ATOM 933 O O . HIS A 1 116 ? 1.98 -8.008 -2.223 1 98.69 116 HIS A O 1
ATOM 939 N N . TYR A 1 117 ? 0.83 -8.125 -0.32 1 98.81 117 TYR A N 1
ATOM 940 C CA . TYR A 1 117 ? -0.321 -7.406 -0.854 1 98.81 117 TYR A CA 1
ATOM 941 C C . TYR A 1 117 ? -0.923 -6.484 0.199 1 98.81 117 TYR A C 1
ATOM 943 O O . TYR A 1 117 ? -1.171 -6.906 1.332 1 98.81 117 TYR A O 1
ATOM 951 N N . VAL A 1 118 ? -1.119 -5.238 -0.126 1 98.75 118 VAL A N 1
ATOM 952 C CA . VAL A 1 118 ? -1.724 -4.234 0.745 1 98.75 118 VAL A CA 1
ATOM 953 C C . VAL A 1 118 ? -3.027 -3.734 0.129 1 98.75 118 VAL A C 1
ATOM 955 O O . VAL A 1 118 ? -3.027 -3.184 -0.975 1 98.75 118 VAL A O 1
ATOM 958 N N . LEU A 1 119 ? -4.121 -3.992 0.778 1 98.56 119 LEU A N 1
ATOM 959 C CA . LEU A 1 119 ? -5.402 -3.393 0.434 1 98.56 119 LEU A CA 1
ATOM 960 C C . LEU A 1 119 ? -5.688 -2.176 1.309 1 98.56 119 LEU A C 1
ATOM 962 O O . LEU A 1 119 ? -5.551 -2.24 2.533 1 98.56 119 LEU A O 1
ATOM 966 N N . SER A 1 120 ? -6.082 -1.062 0.704 1 97.94 120 SER A N 1
ATOM 967 C CA . SER A 1 120 ? -6.457 0.145 1.432 1 97.94 120 SER A CA 1
ATOM 968 C C . SER A 1 120 ? -7.695 0.794 0.821 1 97.94 120 SER A C 1
ATOM 970 O O . SER A 1 120 ? -7.949 0.653 -0.376 1 97.94 120 SER A O 1
ATOM 972 N N . MET A 1 121 ? -8.492 1.413 1.654 1 96.38 121 MET A N 1
ATOM 973 C CA . MET A 1 121 ? -9.516 2.311 1.138 1 96.38 121 MET A CA 1
ATOM 974 C C . MET A 1 121 ? -8.93 3.678 0.803 1 96.38 121 MET A C 1
ATOM 976 O O . MET A 1 121 ? -8.273 4.297 1.641 1 96.38 121 MET A O 1
ATOM 980 N N . THR A 1 122 ? -9.086 4.082 -0.445 1 96.88 122 THR A N 1
ATOM 981 C CA . THR A 1 122 ? -8.609 5.422 -0.771 1 96.88 122 THR A CA 1
ATOM 982 C C . THR A 1 122 ? -9.422 6.477 -0.024 1 96.88 122 THR A C 1
ATOM 984 O O . THR A 1 122 ? -10.594 6.262 0.285 1 96.88 122 THR A O 1
ATOM 987 N N . VAL A 1 123 ? -8.797 7.574 0.307 1 95.12 123 VAL A N 1
ATOM 988 C CA . VAL A 1 123 ? -9.438 8.719 0.948 1 95.12 123 VAL A CA 1
ATOM 989 C C . VAL A 1 123 ? -9.195 9.977 0.121 1 95.12 123 VAL A C 1
ATOM 991 O O . VAL A 1 123 ? -8.07 10.492 0.078 1 95.12 123 VAL A O 1
ATOM 994 N N . PRO A 1 124 ? -10.258 10.445 -0.502 1 93.69 124 PRO A N 1
ATOM 995 C CA . PRO A 1 124 ? -10.109 11.672 -1.283 1 93.69 124 PRO A CA 1
ATOM 996 C C . PRO A 1 124 ? -9.516 12.82 -0.473 1 93.69 124 PRO A C 1
ATOM 998 O O . PRO A 1 124 ? -9.875 13.016 0.69 1 93.69 124 PRO A O 1
ATOM 1001 N N . ASN A 1 125 ? -8.516 13.438 -1.078 1 87.25 125 ASN A N 1
ATOM 1002 C CA . ASN A 1 125 ? -7.836 14.547 -0.43 1 87.25 125 ASN A CA 1
ATOM 1003 C C . ASN A 1 125 ? -7.426 15.617 -1.439 1 87.25 125 ASN A C 1
ATOM 1005 O O . ASN A 1 125 ? -7.52 15.406 -2.648 1 87.25 125 ASN A O 1
ATOM 1009 N N . GLY A 1 126 ? -7.047 16.797 -0.924 1 81.81 126 GLY A N 1
ATOM 1010 C CA . GLY A 1 126 ? -6.684 17.922 -1.774 1 81.81 126 GLY A CA 1
ATOM 1011 C C . GLY A 1 126 ? -7.738 19.016 -1.811 1 81.81 126 GLY A C 1
ATOM 1012 O O . GLY A 1 126 ? -8.656 19.016 -0.989 1 81.81 126 GLY A O 1
ATOM 1013 N N . GLU A 1 127 ? -7.473 19.875 -2.76 1 79.75 127 GLU A N 1
ATOM 1014 C CA . GLU A 1 127 ? -8.328 21.062 -2.828 1 79.75 127 GLU A CA 1
ATOM 1015 C C . GLU A 1 127 ? -9.781 20.672 -3.104 1 79.75 127 GLU A C 1
ATOM 1017 O O . GLU A 1 127 ? -10.055 19.906 -4.027 1 79.75 127 GLU A O 1
ATOM 1022 N N . GLY A 1 128 ? -10.719 21.141 -2.291 1 81 128 GLY A N 1
ATOM 1023 C CA . GLY A 1 128 ? -12.148 20.922 -2.486 1 81 128 GLY A CA 1
ATOM 1024 C C . GLY A 1 128 ? -12.656 19.656 -1.848 1 81 128 GLY A C 1
ATOM 1025 O O . GLY A 1 128 ? -13.852 19.359 -1.892 1 81 128 GLY A O 1
ATOM 1026 N N . LYS A 1 129 ? -11.766 18.828 -1.289 1 86 129 LYS A N 1
ATOM 1027 C CA . LYS A 1 129 ? -12.172 17.562 -0.706 1 86 129 LYS A CA 1
ATOM 1028 C C . LYS A 1 129 ? -11.883 17.516 0.792 1 86 129 LYS A C 1
ATOM 1030 O O . LYS A 1 129 ? -11.727 16.453 1.373 1 86 129 LYS A O 1
ATOM 1035 N N . GLU A 1 130 ? -11.797 18.703 1.357 1 84.62 130 GLU A N 1
ATOM 1036 C CA . GLU A 1 130 ? -11.375 18.828 2.75 1 84.62 130 GLU A CA 1
ATOM 1037 C C . GLU A 1 130 ? -12.453 18.297 3.699 1 84.62 130 GLU A C 1
ATOM 1039 O O . GLU A 1 130 ? -12.148 17.891 4.824 1 84.62 130 GLU A O 1
ATOM 1044 N N . GLU A 1 131 ? -13.617 18.281 3.225 1 83.19 131 GLU A N 1
ATOM 1045 C CA . GLU A 1 131 ? -14.742 17.859 4.043 1 83.19 131 GLU A CA 1
ATOM 1046 C C . GLU A 1 131 ? -14.57 16.406 4.516 1 83.19 131 GLU A C 1
ATOM 1048 O O . GLU A 1 131 ? -14.844 16.094 5.676 1 83.19 131 GLU A O 1
ATOM 1053 N N . LEU A 1 132 ? -14.156 15.547 3.664 1 83.44 132 LEU A N 1
ATOM 1054 C CA . LEU A 1 132 ? -14.016 14.141 4.043 1 83.44 132 LEU A CA 1
ATOM 1055 C C . LEU A 1 132 ? -12.992 13.984 5.16 1 83.44 132 LEU A C 1
ATOM 1057 O O . LEU A 1 132 ? -13.227 13.258 6.129 1 83.44 132 LEU A O 1
ATOM 1061 N N . LYS A 1 133 ? -11.938 14.664 5.039 1 83 133 LYS A N 1
ATOM 1062 C CA . LYS A 1 133 ? -10.922 14.578 6.09 1 83 133 LYS A CA 1
ATOM 1063 C C . LYS A 1 133 ? -11.477 15.062 7.426 1 83 133 LYS A C 1
ATOM 1065 O O . LYS A 1 133 ? -11.227 14.453 8.469 1 83 133 LYS A O 1
ATOM 1070 N N . ARG A 1 134 ? -12.203 16.156 7.336 1 86.75 134 ARG A N 1
ATOM 1071 C CA . ARG A 1 134 ? -12.797 16.719 8.539 1 86.75 134 ARG A CA 1
ATOM 1072 C C . ARG A 1 134 ? -13.75 15.734 9.203 1 86.75 134 ARG A C 1
ATOM 1074 O O . ARG A 1 134 ? -13.859 15.695 10.43 1 86.75 134 ARG A O 1
ATOM 1081 N N . GLU A 1 135 ? -14.305 14.945 8.445 1 85.44 135 GLU A N 1
ATOM 1082 C CA . GLU A 1 135 ? -15.328 14.039 8.953 1 85.44 135 GLU A CA 1
ATOM 1083 C C . GLU A 1 135 ? -14.719 12.719 9.406 1 85.44 135 GLU A C 1
ATOM 1085 O O . GLU A 1 135 ? -15.148 12.133 10.406 1 85.44 135 GLU A O 1
ATOM 1090 N N . ILE A 1 136 ? -13.711 12.328 8.75 1 89.94 136 ILE A N 1
ATOM 1091 C CA . ILE A 1 136 ? -13.25 10.961 8.969 1 89.94 136 ILE A CA 1
ATOM 1092 C C . ILE A 1 136 ? -12.273 10.93 10.141 1 89.94 136 ILE A C 1
ATOM 1094 O O . ILE A 1 136 ? -12.18 9.93 10.859 1 89.94 136 ILE A O 1
ATOM 1098 N N . LEU A 1 137 ? -11.562 11.945 10.383 1 92.75 137 LEU A N 1
ATOM 1099 C CA . LEU A 1 137 ? -10.492 11.945 11.375 1 92.75 137 LEU A CA 1
ATOM 1100 C C . LEU A 1 137 ? -11.047 11.695 12.773 1 92.75 137 LEU A C 1
ATOM 1102 O O . LEU A 1 137 ? -10.492 10.891 13.531 1 92.75 137 LEU A O 1
ATOM 1106 N N . PRO A 1 138 ? -12.219 12.336 13.109 1 91.88 138 PRO A N 1
ATOM 1107 C CA . PRO A 1 138 ? -12.781 12.031 14.43 1 91.88 138 PRO A CA 1
ATOM 1108 C C . PRO A 1 138 ? -13.172 10.562 14.578 1 91.88 138 PRO A C 1
ATOM 1110 O O . PRO A 1 138 ? -12.992 9.977 15.656 1 91.88 138 PRO A O 1
ATOM 1113 N N . PHE A 1 139 ? -13.664 9.969 13.57 1 89.56 139 PHE A N 1
ATOM 1114 C CA . PHE A 1 139 ? -14.039 8.555 13.625 1 89.56 139 PHE A CA 1
ATOM 1115 C C . PHE A 1 139 ? -12.805 7.672 13.75 1 89.56 139 PHE A C 1
ATOM 1117 O O . PHE A 1 139 ? -12.805 6.703 14.508 1 89.56 139 PHE A O 1
ATOM 1124 N N . LYS A 1 140 ? -11.805 8.016 13.023 1 93.44 140 LYS A N 1
ATOM 1125 C CA . LYS A 1 140 ? -10.555 7.273 13.125 1 93.44 140 LYS A CA 1
ATOM 1126 C C . LYS A 1 140 ? -9.984 7.355 14.539 1 93.44 140 LYS A C 1
ATOM 1128 O O . LYS A 1 140 ? -9.516 6.355 15.078 1 93.44 140 LYS A O 1
ATOM 1133 N N . GLY A 1 141 ? -10.07 8.531 15.078 1 94.75 141 GLY A N 1
ATOM 1134 C CA . GLY A 1 141 ? -9.547 8.742 16.422 1 94.75 141 GLY A CA 1
ATOM 1135 C C . GLY A 1 141 ? -10.219 7.863 17.469 1 94.75 141 GLY A C 1
ATOM 1136 O O . GLY A 1 141 ? -9.562 7.363 18.375 1 94.75 141 GLY A O 1
ATOM 1137 N N . LYS A 1 142 ? -11.508 7.648 17.297 1 93.38 142 LYS A N 1
ATOM 1138 C CA . LYS A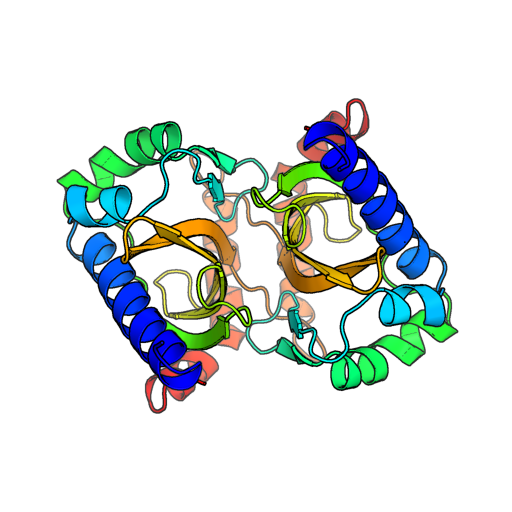 1 142 ? -12.273 6.809 18.219 1 93.38 142 LYS A CA 1
ATOM 1139 C C . LYS A 1 142 ? -11.672 5.41 18.312 1 93.38 142 LYS A C 1
ATOM 1141 O O . LYS A 1 142 ? -11.703 4.789 19.375 1 93.38 142 LYS A O 1
ATOM 1146 N N . TYR A 1 143 ? -11.055 4.977 17.266 1 93.19 143 TYR A N 1
ATOM 1147 C CA . TYR A 1 143 ? -10.625 3.586 17.234 1 93.19 143 TYR A CA 1
ATOM 1148 C C . TYR A 1 143 ? -9.102 3.49 17.266 1 93.19 143 TYR A C 1
ATOM 1150 O O . TYR A 1 143 ? -8.547 2.482 17.719 1 93.19 143 TYR A O 1
ATOM 1158 N N . GLU A 1 144 ? -8.398 4.543 16.891 1 96.5 144 GLU A N 1
ATOM 1159 C CA . GLU A 1 144 ? -6.973 4.383 16.625 1 96.5 144 GLU A CA 1
ATOM 1160 C C . GLU A 1 144 ? -6.129 5.141 17.641 1 96.5 144 GLU A C 1
ATOM 1162 O O . GLU A 1 144 ? -4.934 4.875 17.781 1 96.5 144 GLU A O 1
ATOM 1167 N N . ASP A 1 145 ? -6.73 6.105 18.406 1 96.88 145 ASP A N 1
ATOM 1168 C CA . ASP A 1 145 ? -5.922 6.914 19.312 1 96.88 145 ASP A CA 1
ATOM 1169 C C . ASP A 1 145 ? -5.277 6.055 20.406 1 96.88 145 ASP A C 1
ATOM 1171 O O . ASP A 1 145 ? -4.078 6.16 20.656 1 96.88 145 ASP A O 1
ATOM 1175 N N . SER A 1 146 ? -6.117 5.234 21.031 1 96.25 146 SER A N 1
ATOM 1176 C CA . SER A 1 146 ? -5.59 4.398 22.094 1 96.25 146 SER A CA 1
ATOM 1177 C C . SER A 1 146 ? -4.594 3.373 21.562 1 96.25 146 SER A C 1
ATOM 1179 O O . SER A 1 146 ? -3.586 3.08 22.203 1 96.25 146 SER A O 1
ATOM 1181 N N . MET A 1 147 ? -4.906 2.807 20.391 1 95.12 147 MET A N 1
ATOM 1182 C CA . MET A 1 147 ? -4.008 1.854 19.75 1 95.12 147 MET A CA 1
ATOM 1183 C C . MET A 1 147 ? -2.643 2.484 19.484 1 95.12 147 MET A C 1
ATOM 1185 O O . MET A 1 147 ? -1.611 1.908 19.828 1 95.12 147 MET A O 1
ATOM 1189 N N . LEU A 1 148 ? -2.66 3.691 18.969 1 97.06 148 LEU A N 1
ATOM 1190 C CA . LEU A 1 148 ? -1.42 4.387 18.641 1 97.06 148 LEU A CA 1
ATOM 1191 C C . LEU A 1 148 ? -0.646 4.73 19.906 1 97.06 148 LEU A C 1
ATOM 1193 O O . LEU A 1 148 ? 0.585 4.656 19.938 1 97.06 148 LEU A O 1
ATOM 1197 N N . ALA A 1 149 ? -1.359 5.129 20.938 1 96.81 149 ALA A N 1
ATOM 1198 C CA . ALA A 1 149 ? -0.717 5.438 22.203 1 96.81 149 ALA A CA 1
ATOM 1199 C C . ALA A 1 149 ? 0.043 4.227 22.734 1 96.81 149 ALA A C 1
ATOM 1201 O O . ALA A 1 149 ? 1.158 4.359 23.25 1 96.81 149 ALA A O 1
ATOM 1202 N N . GLU A 1 150 ? -0.518 3.062 22.594 1 96.44 150 GLU A N 1
ATOM 1203 C CA . GLU A 1 150 ? 0.119 1.834 23.062 1 96.44 150 GLU A CA 1
ATOM 1204 C C . GLU A 1 150 ? 1.308 1.459 22.188 1 96.44 150 GLU A C 1
ATOM 1206 O O . GLU A 1 150 ? 2.355 1.047 22.688 1 96.44 150 GLU A O 1
ATOM 1211 N N . MET A 1 151 ? 1.14 1.661 20.891 1 95.69 151 MET A N 1
ATOM 1212 C CA . MET A 1 151 ? 2.191 1.287 19.953 1 95.69 151 MET A CA 1
ATOM 1213 C C . MET A 1 151 ? 3.398 2.207 20.094 1 95.69 151 MET A C 1
ATOM 1215 O O . MET A 1 151 ? 4.535 1.782 19.875 1 95.69 151 MET A O 1
ATOM 1219 N N . ARG A 1 152 ? 3.104 3.416 20.531 1 94.12 152 ARG A N 1
ATOM 1220 C CA . ARG A 1 152 ? 4.172 4.395 20.703 1 94.12 152 ARG A CA 1
ATOM 1221 C C . ARG A 1 152 ? 5.078 3.996 21.875 1 94.12 152 ARG A C 1
ATOM 1223 O O . ARG A 1 152 ? 6.281 4.27 21.844 1 94.12 152 ARG A O 1
ATOM 1230 N N . LYS A 1 153 ? 4.578 3.354 22.828 1 93.62 153 LYS A N 1
ATOM 1231 C CA . LYS A 1 153 ? 5.328 2.957 24.016 1 93.62 153 LYS A CA 1
ATOM 1232 C C . LYS A 1 153 ? 6.266 1.792 23.703 1 93.62 153 LYS A C 1
ATOM 1234 O O . LYS A 1 153 ? 7.324 1.661 24.328 1 93.62 153 LYS A O 1
ATOM 1239 N N . LYS A 1 154 ? 5.828 0.965 22.812 1 91.31 154 LYS A N 1
ATOM 1240 C CA . LYS A 1 154 ? 6.621 -0.203 22.453 1 91.31 154 LYS A CA 1
ATOM 1241 C C . LYS A 1 154 ? 6.605 -0.424 20.938 1 91.31 154 LYS A C 1
ATOM 1243 O O . LYS A 1 154 ? 5.969 -1.359 20.453 1 91.31 154 LYS A O 1
ATOM 1248 N N . PRO A 1 155 ? 7.398 0.486 20.203 1 88.94 155 PRO A N 1
ATOM 1249 C CA . PRO A 1 155 ? 7.414 0.279 18.75 1 88.94 155 PRO A CA 1
ATOM 1250 C C . PRO A 1 155 ? 7.93 -1.104 18.359 1 88.94 155 PRO A C 1
ATOM 1252 O O . PRO A 1 155 ? 8.82 -1.646 19.016 1 88.94 155 PRO A O 1
ATOM 1255 N N . LYS A 1 156 ? 7.305 -1.656 17.344 1 86.88 156 LYS A N 1
ATOM 1256 C CA . LYS A 1 156 ? 7.645 -3.008 16.906 1 86.88 156 LYS A CA 1
ATOM 1257 C C . LYS A 1 156 ? 8.352 -2.99 15.555 1 86.88 156 LYS A C 1
ATOM 1259 O O . LYS A 1 156 ? 7.852 -2.393 14.602 1 86.88 156 LYS A O 1
ATOM 1264 N N . HIS A 1 157 ? 9.508 -3.613 15.547 1 88.12 157 HIS A N 1
ATOM 1265 C CA . HIS A 1 157 ? 10.281 -3.809 14.328 1 88.12 157 HIS A CA 1
ATOM 1266 C C . HIS A 1 157 ? 10.766 -5.25 14.203 1 88.12 157 HIS A C 1
ATOM 1268 O O . HIS A 1 157 ? 11.203 -5.852 15.188 1 88.12 157 HIS A O 1
ATOM 1274 N N . ASN A 1 158 ? 10.492 -5.773 13.086 1 89.81 158 ASN A N 1
ATOM 1275 C CA . ASN A 1 158 ? 11 -7.133 12.945 1 89.81 158 ASN A CA 1
ATOM 1276 C C . ASN A 1 158 ? 12.523 -7.148 12.812 1 89.81 158 ASN A C 1
ATOM 1278 O O . ASN A 1 158 ? 13.133 -6.117 12.531 1 89.81 158 ASN A O 1
ATOM 1282 N N . MET B 1 1 ? 28.844 -10.953 2.014 1 71.56 1 MET B N 1
ATOM 1283 C CA . MET B 1 1 ? 27.531 -10.375 1.738 1 71.56 1 MET B CA 1
ATOM 1284 C C . MET B 1 1 ? 26.734 -10.188 3.027 1 71.56 1 MET B C 1
ATOM 1286 O O . MET B 1 1 ? 26.781 -11.039 3.92 1 71.56 1 MET B O 1
ATOM 1290 N N . PRO B 1 2 ? 26.281 -8.93 3.244 1 81.56 2 PRO B N 1
ATOM 1291 C CA . PRO B 1 2 ? 25.531 -8.766 4.492 1 81.56 2 PRO B CA 1
ATOM 1292 C C . PRO B 1 2 ? 24.438 -9.812 4.66 1 81.56 2 PRO B C 1
ATOM 1294 O O . PRO B 1 2 ? 23.875 -10.297 3.67 1 81.56 2 PRO B O 1
ATOM 1297 N N . SER B 1 3 ? 24.25 -10.258 5.785 1 85.19 3 SER B N 1
ATOM 1298 C CA . SER B 1 3 ? 23.172 -11.188 6.102 1 85.19 3 SER B CA 1
ATOM 1299 C C . SER B 1 3 ? 21.812 -10.523 5.953 1 85.19 3 SER B C 1
ATOM 1301 O O . SER B 1 3 ? 21.719 -9.297 5.855 1 85.19 3 SER B O 1
ATOM 1303 N N . THR B 1 4 ? 20.797 -11.336 5.883 1 90.75 4 THR B N 1
ATOM 1304 C CA . THR B 1 4 ? 19.438 -10.82 5.828 1 90.75 4 THR B CA 1
ATOM 1305 C C . THR B 1 4 ? 19.156 -9.93 7.031 1 90.75 4 THR B C 1
ATOM 1307 O O . THR B 1 4 ? 18.547 -8.859 6.891 1 90.75 4 THR B O 1
ATOM 1310 N N . ALA B 1 5 ? 19.656 -10.336 8.188 1 92.25 5 ALA B N 1
ATOM 1311 C CA . ALA B 1 5 ? 19.453 -9.562 9.406 1 92.25 5 ALA B CA 1
ATOM 1312 C C . ALA B 1 5 ? 20.125 -8.203 9.32 1 92.25 5 ALA B C 1
ATOM 1314 O O . ALA B 1 5 ? 19.594 -7.203 9.812 1 92.25 5 ALA B O 1
ATOM 1315 N N . GLU B 1 6 ? 21.234 -8.195 8.742 1 94.25 6 GLU B N 1
ATOM 1316 C CA . GLU B 1 6 ? 21.969 -6.938 8.57 1 94.25 6 GLU B CA 1
ATOM 1317 C C . GLU B 1 6 ? 21.234 -6.008 7.602 1 94.25 6 GLU B C 1
ATOM 1319 O O . GLU B 1 6 ? 21.156 -4.801 7.836 1 94.25 6 GLU B O 1
ATOM 1324 N N . HIS B 1 7 ? 20.766 -6.609 6.52 1 95.94 7 HIS B N 1
ATOM 1325 C CA . HIS B 1 7 ? 19.984 -5.824 5.574 1 95.94 7 HIS B CA 1
ATOM 1326 C C . HIS B 1 7 ? 18.75 -5.223 6.25 1 95.94 7 HIS B C 1
ATOM 1328 O O . HIS B 1 7 ? 18.438 -4.051 6.039 1 95.94 7 HIS B O 1
ATOM 1334 N N . VAL B 1 8 ? 18.078 -5.977 7.043 1 96.88 8 VAL B N 1
ATOM 1335 C CA . VAL B 1 8 ? 16.859 -5.535 7.727 1 96.88 8 VAL B CA 1
ATOM 1336 C C . VAL B 1 8 ? 17.188 -4.371 8.656 1 96.88 8 VAL B C 1
ATOM 1338 O O . VAL B 1 8 ? 16.484 -3.359 8.664 1 96.88 8 VAL B O 1
ATOM 1341 N N . ALA B 1 9 ? 18.234 -4.465 9.422 1 96.62 9 ALA B N 1
ATOM 1342 C CA . ALA B 1 9 ? 18.641 -3.396 10.328 1 96.62 9 ALA B CA 1
ATOM 1343 C C . ALA B 1 9 ? 18.984 -2.125 9.562 1 96.62 9 ALA B C 1
ATOM 1345 O O . ALA B 1 9 ? 18.625 -1.022 9.977 1 96.62 9 ALA B O 1
ATOM 1346 N N . GLU B 1 10 ? 19.688 -2.312 8.5 1 96.81 10 GLU B N 1
ATOM 1347 C CA . GLU B 1 10 ? 20.062 -1.187 7.648 1 96.81 10 GLU B CA 1
ATOM 1348 C C . GLU B 1 10 ? 18.828 -0.488 7.086 1 96.81 10 GLU B C 1
ATOM 1350 O O . GLU B 1 10 ? 18.781 0.742 7.027 1 96.81 10 GLU B O 1
ATOM 1355 N N . ILE B 1 11 ? 17.859 -1.252 6.691 1 98.12 11 ILE B N 1
ATOM 1356 C CA . ILE B 1 11 ? 16.656 -0.721 6.07 1 98.12 11 ILE B CA 1
ATOM 1357 C C . ILE B 1 11 ? 15.812 0.008 7.113 1 98.12 11 ILE B C 1
ATOM 1359 O O . ILE B 1 11 ? 15.258 1.072 6.84 1 98.12 11 ILE B O 1
ATOM 1363 N N . HIS B 1 12 ? 15.758 -0.536 8.344 1 98.31 12 HIS B N 1
ATOM 1364 C CA . HIS B 1 12 ? 15.078 0.18 9.414 1 98.31 12 HIS B CA 1
ATOM 1365 C C . HIS B 1 12 ? 15.703 1.556 9.641 1 98.31 12 HIS B C 1
ATOM 1367 O O . HIS B 1 12 ? 14.984 2.559 9.703 1 98.31 12 HIS B O 1
ATOM 1373 N N . ALA B 1 13 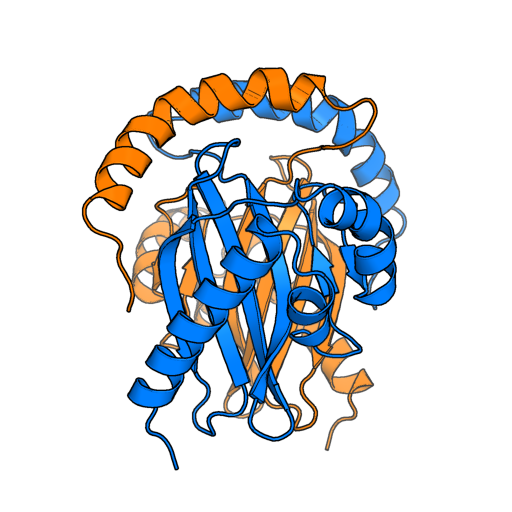? 16.984 1.565 9.742 1 97.75 13 ALA B N 1
ATOM 1374 C CA . ALA B 1 13 ? 17.688 2.824 9.969 1 97.75 13 ALA B CA 1
ATOM 1375 C C . ALA B 1 13 ? 17.469 3.787 8.805 1 97.75 13 ALA B C 1
ATOM 1377 O O . ALA B 1 13 ? 17.25 4.98 9.008 1 97.75 13 ALA B O 1
ATOM 1378 N N . PHE B 1 14 ? 17.578 3.24 7.609 1 98.31 14 PHE B N 1
ATOM 1379 C CA . PHE B 1 14 ? 17.391 4.043 6.406 1 98.31 14 PHE B CA 1
ATOM 1380 C C . PHE B 1 14 ? 16.016 4.684 6.391 1 98.31 14 PHE B C 1
ATOM 1382 O O . PHE B 1 14 ? 15.883 5.891 6.18 1 98.31 14 PHE B O 1
ATOM 1389 N N . LEU B 1 15 ? 14.953 3.896 6.645 1 98.69 15 LEU B N 1
ATOM 1390 C CA . LEU B 1 15 ? 13.586 4.395 6.57 1 98.69 15 LEU B CA 1
ATOM 1391 C C . LEU B 1 15 ? 13.312 5.402 7.684 1 98.69 15 LEU B C 1
ATOM 1393 O O . LEU B 1 15 ? 12.547 6.352 7.492 1 98.69 15 LEU B O 1
ATOM 1397 N N . ASP B 1 16 ? 13.914 5.188 8.859 1 98 16 ASP B N 1
ATOM 1398 C CA . ASP B 1 16 ? 13.82 6.191 9.922 1 98 16 ASP B CA 1
ATOM 1399 C C . ASP B 1 16 ? 14.406 7.527 9.461 1 98 16 ASP B C 1
ATOM 1401 O O . ASP B 1 16 ? 13.805 8.578 9.672 1 98 16 ASP B O 1
ATOM 1405 N N . GLU B 1 17 ? 15.539 7.461 8.844 1 97.81 17 GLU B N 1
ATOM 1406 C CA . GLU B 1 17 ? 16.188 8.672 8.352 1 97.81 17 GLU B CA 1
ATOM 1407 C C . GLU B 1 17 ? 15.375 9.32 7.23 1 97.81 17 GLU B C 1
ATOM 1409 O O . GLU B 1 17 ? 15.344 10.547 7.113 1 97.81 17 GLU B O 1
ATOM 1414 N N . TRP B 1 18 ? 14.805 8.5 6.43 1 98.38 18 TRP B N 1
ATOM 1415 C CA . TRP B 1 18 ? 13.992 8.992 5.324 1 98.38 18 TRP B CA 1
ATOM 1416 C C . TRP B 1 18 ? 12.781 9.766 5.84 1 98.38 18 TRP B C 1
ATOM 1418 O O . TRP B 1 18 ? 12.477 10.852 5.348 1 98.38 18 TRP B O 1
ATOM 1428 N N . HIS B 1 19 ? 12.141 9.25 6.84 1 98 19 HIS B N 1
ATOM 1429 C CA . HIS B 1 19 ? 11.023 9.953 7.461 1 98 19 HIS B CA 1
ATOM 1430 C C . HIS B 1 19 ? 11.492 11.227 8.156 1 98 19 HIS B C 1
ATOM 1432 O O . HIS B 1 19 ? 10.82 12.258 8.094 1 98 19 HIS B O 1
ATOM 1438 N N . LYS B 1 20 ? 12.578 11.148 8.828 1 96.88 20 LYS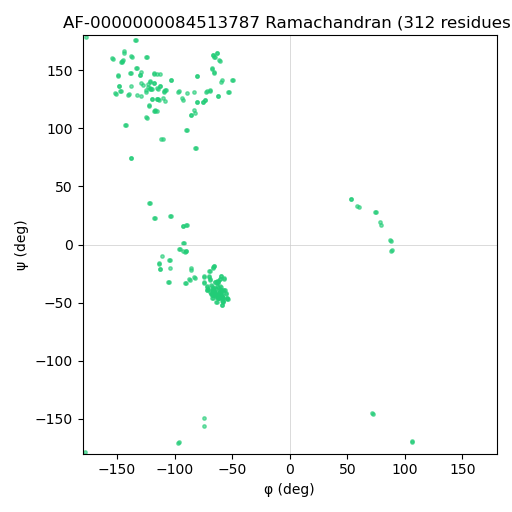 B N 1
ATOM 1439 C CA . LYS B 1 20 ? 13.141 12.312 9.5 1 96.88 20 LYS B CA 1
ATOM 1440 C C . LYS B 1 20 ? 13.469 13.422 8.508 1 96.88 20 LYS B C 1
ATOM 1442 O O . LYS B 1 20 ? 13.305 14.602 8.812 1 96.88 20 LYS B O 1
ATOM 1447 N N . ALA B 1 21 ? 14 13.023 7.379 1 97.44 21 ALA B N 1
ATOM 1448 C CA . ALA B 1 21 ? 14.32 13.992 6.336 1 97.44 21 ALA B CA 1
ATOM 1449 C C . ALA B 1 21 ? 13.078 14.773 5.91 1 97.44 21 ALA B C 1
ATOM 1451 O O . ALA B 1 21 ? 13.141 15.984 5.715 1 97.44 21 ALA B O 1
ATOM 1452 N N . ALA B 1 22 ? 12.008 14.078 5.699 1 96.94 22 ALA B N 1
ATOM 1453 C CA . ALA B 1 22 ? 10.75 14.758 5.379 1 96.94 22 ALA B CA 1
ATOM 1454 C C . ALA B 1 22 ? 10.352 15.719 6.488 1 96.94 22 ALA B C 1
ATOM 1456 O O . ALA B 1 22 ? 10 16.875 6.223 1 96.94 22 ALA B O 1
ATOM 1457 N N . ALA B 1 23 ? 10.445 15.289 7.73 1 95.56 23 ALA B N 1
ATOM 1458 C CA . ALA B 1 23 ? 10.023 16.078 8.883 1 95.56 23 ALA B CA 1
ATOM 1459 C C . ALA B 1 23 ? 10.859 17.359 9.008 1 95.56 23 ALA B C 1
ATOM 1461 O O . ALA B 1 23 ? 10.359 18.391 9.445 1 95.56 23 ALA B O 1
ATOM 1462 N N . LYS B 1 24 ? 12.07 17.25 8.617 1 95.56 24 LYS B N 1
ATOM 1463 C CA . LYS B 1 24 ? 13 18.375 8.773 1 95.56 24 LYS B CA 1
ATOM 1464 C C . LYS B 1 24 ? 13.078 19.203 7.5 1 95.56 24 LYS B C 1
ATOM 1466 O O . LYS B 1 24 ? 13.797 20.203 7.445 1 95.56 24 LYS B O 1
ATOM 1471 N N . GLY B 1 25 ? 12.414 18.766 6.5 1 96.06 25 GLY B N 1
ATOM 1472 C CA . GLY B 1 25 ? 12.445 19.484 5.234 1 96.06 25 GLY B CA 1
ATOM 1473 C C . GLY B 1 25 ? 13.734 19.297 4.469 1 96.06 25 GLY B C 1
ATOM 1474 O O . GLY B 1 25 ? 14.195 20.203 3.775 1 96.06 25 GLY B O 1
ATOM 1475 N N . ASP B 1 26 ? 14.383 18.203 4.656 1 97.06 26 ASP B N 1
ATOM 1476 C CA . ASP B 1 26 ? 15.594 17.859 3.916 1 97.06 26 ASP B CA 1
ATOM 1477 C C . ASP B 1 26 ? 15.258 17.266 2.549 1 97.06 26 ASP B C 1
ATOM 1479 O O . ASP B 1 26 ? 15.336 16.062 2.355 1 97.06 26 ASP B O 1
ATOM 1483 N N . PHE B 1 27 ? 15.008 18.156 1.62 1 98 27 PHE B N 1
ATOM 1484 C CA . PHE B 1 27 ? 14.531 17.828 0.284 1 98 27 PHE B CA 1
ATOM 1485 C C . PHE B 1 27 ? 15.539 16.969 -0.458 1 98 27 PHE B C 1
ATOM 1487 O O . PHE B 1 27 ? 15.18 15.953 -1.061 1 98 27 PHE B O 1
ATOM 1494 N N . ASP B 1 28 ? 16.766 17.328 -0.417 1 97.69 28 ASP B N 1
ATOM 1495 C CA . ASP B 1 28 ? 17.797 16.656 -1.181 1 97.69 28 ASP B CA 1
ATOM 1496 C C . ASP B 1 28 ? 17.984 15.211 -0.711 1 97.69 28 ASP B C 1
ATOM 1498 O O . ASP B 1 28 ? 18.094 14.297 -1.528 1 97.69 28 ASP B O 1
ATOM 1502 N N . PHE B 1 29 ? 18 15.078 0.571 1 97.62 29 PHE B N 1
ATOM 1503 C CA . PHE B 1 29 ? 18.156 13.719 1.071 1 97.62 29 PHE B CA 1
ATOM 1504 C C . PHE B 1 29 ? 16.922 12.883 0.734 1 97.62 29 PHE B C 1
ATOM 1506 O O . PHE B 1 29 ? 17.047 11.75 0.265 1 97.62 29 PHE B O 1
ATOM 1513 N N . TYR B 1 30 ? 15.75 13.43 0.976 1 98.31 30 TYR B N 1
ATOM 1514 C CA . TYR B 1 30 ? 14.5 12.695 0.788 1 98.31 30 TYR B CA 1
ATOM 1515 C C . TYR B 1 30 ? 14.359 12.219 -0.652 1 98.31 30 TYR B C 1
ATOM 1517 O O . TYR B 1 30 ? 14.195 11.023 -0.902 1 98.31 30 TYR B O 1
ATOM 1525 N N . PHE B 1 31 ? 14.5 13.055 -1.554 1 98.44 31 PHE B N 1
ATOM 1526 C CA . PHE B 1 31 ? 14.289 12.688 -2.951 1 98.44 31 PHE B CA 1
ATOM 1527 C C . PHE B 1 31 ? 15.531 12.039 -3.537 1 98.44 31 PHE B C 1
ATOM 1529 O O . PHE B 1 31 ? 15.438 11.219 -4.449 1 98.44 31 PHE B O 1
ATOM 1536 N N . GLY B 1 32 ? 16.688 12.391 -3.004 1 98.25 32 GLY B N 1
ATOM 1537 C CA . GLY B 1 32 ? 17.922 11.711 -3.402 1 98.25 32 GLY B CA 1
ATOM 1538 C C . GLY B 1 32 ? 17.953 10.25 -2.986 1 98.25 32 GLY B C 1
ATOM 1539 O O . GLY B 1 32 ? 18.734 9.469 -3.516 1 98.25 32 GLY B O 1
ATOM 1540 N N . SER B 1 33 ? 17.109 9.914 -2.043 1 98.56 33 SER B N 1
ATOM 1541 C CA . SER B 1 33 ? 17.031 8.555 -1.514 1 98.56 33 SER B CA 1
ATOM 1542 C C . SER B 1 33 ? 15.984 7.734 -2.25 1 98.56 33 SER B C 1
ATOM 1544 O O . SER B 1 33 ? 15.578 6.668 -1.777 1 98.56 33 SER B O 1
ATOM 1546 N N . MET B 1 34 ? 15.586 8.219 -3.389 1 98.56 34 MET B N 1
ATOM 1547 C CA . MET B 1 34 ? 14.656 7.496 -4.254 1 98.56 34 MET B CA 1
ATOM 1548 C C . MET B 1 34 ? 15.305 7.176 -5.594 1 98.56 34 MET B C 1
ATOM 1550 O O . MET B 1 34 ? 16.188 7.91 -6.062 1 98.56 34 MET B O 1
ATOM 1554 N N . THR B 1 35 ? 14.914 6.031 -6.148 1 97.94 35 THR B N 1
ATOM 1555 C CA . THR B 1 35 ? 15.406 5.738 -7.492 1 97.94 35 THR B CA 1
ATOM 1556 C C . THR B 1 35 ? 14.867 6.746 -8.5 1 97.94 35 THR B C 1
ATOM 1558 O O . THR B 1 35 ? 13.859 7.414 -8.242 1 97.94 35 THR B O 1
ATOM 1561 N N . GLU B 1 36 ? 15.469 6.879 -9.641 1 96.81 36 GLU B N 1
ATOM 1562 C CA . GLU B 1 36 ? 15.078 7.875 -10.641 1 96.81 36 GLU B CA 1
ATOM 1563 C C . GLU B 1 36 ? 13.68 7.598 -11.18 1 96.81 36 GLU B C 1
ATOM 1565 O O . GLU B 1 36 ? 12.938 8.523 -11.5 1 96.81 36 GLU B O 1
ATOM 1570 N N . ASP B 1 37 ? 13.297 6.352 -11.25 1 96.62 37 ASP B N 1
ATOM 1571 C CA . ASP B 1 37 ? 12.008 5.969 -11.812 1 96.62 37 ASP B CA 1
ATOM 1572 C C . ASP B 1 37 ? 11.023 5.594 -10.711 1 96.62 37 ASP B C 1
ATOM 1574 O O . ASP B 1 37 ? 10.102 4.801 -10.938 1 96.62 37 ASP B O 1
ATOM 1578 N N . ALA B 1 38 ? 11.242 6.121 -9.516 1 98.25 38 ALA B N 1
ATOM 1579 C CA . ALA B 1 38 ? 10.391 5.809 -8.375 1 98.25 38 ALA B CA 1
ATOM 1580 C C . ALA B 1 38 ? 8.984 6.371 -8.562 1 98.25 38 ALA B C 1
ATOM 1582 O O . ALA B 1 38 ? 8.797 7.34 -9.305 1 98.25 38 ALA B O 1
ATOM 1583 N N . HIS B 1 39 ? 8.078 5.719 -7.98 1 98.5 39 HIS B N 1
ATOM 1584 C CA . HIS B 1 39 ? 6.711 6.227 -7.891 1 98.5 39 HIS B CA 1
ATOM 1585 C C . HIS B 1 39 ? 6.27 6.367 -6.438 1 98.5 39 HIS B C 1
ATOM 1587 O O . HIS B 1 39 ? 6.609 5.531 -5.598 1 98.5 39 HIS B O 1
ATOM 1593 N N . TRP B 1 40 ? 5.566 7.43 -6.18 1 98.56 40 TRP B N 1
ATOM 1594 C CA . TRP B 1 40 ? 5.008 7.754 -4.871 1 98.56 40 TRP B CA 1
ATOM 1595 C C . TRP B 1 40 ? 3.494 7.918 -4.949 1 98.56 40 TRP B C 1
ATOM 1597 O O . TRP B 1 40 ? 2.994 8.742 -5.723 1 98.56 40 TRP B O 1
ATOM 1607 N N . LEU B 1 41 ? 2.73 7.086 -4.195 1 98.5 41 LEU B N 1
ATOM 1608 C CA . LEU B 1 41 ? 1.272 7.109 -4.219 1 98.5 41 LEU B CA 1
ATOM 1609 C C . LEU B 1 41 ? 0.717 7.668 -2.912 1 98.5 41 LEU B C 1
ATOM 1611 O O . LEU B 1 41 ? 1.125 7.25 -1.827 1 98.5 41 LEU B O 1
ATOM 1615 N N . GLY B 1 42 ? -0.214 8.609 -3.045 1 96.94 42 GLY B N 1
ATOM 1616 C CA . GLY B 1 42 ? -0.862 9.195 -1.882 1 96.94 42 GLY B CA 1
ATOM 1617 C C . GLY B 1 42 ? -2.191 8.539 -1.548 1 96.94 42 GLY B C 1
ATOM 1618 O O . GLY B 1 42 ? -2.521 7.48 -2.08 1 96.94 42 GLY B O 1
ATOM 1619 N N . THR B 1 43 ? -2.93 9.109 -0.655 1 96.31 43 THR B N 1
ATOM 1620 C CA . THR B 1 43 ? -4.133 8.531 -0.071 1 96.31 43 THR B CA 1
ATOM 1621 C C . THR B 1 43 ? -5.289 8.57 -1.063 1 96.31 43 THR B C 1
ATOM 1623 O O . THR B 1 43 ? -6.191 7.73 -1.013 1 96.31 43 THR B O 1
ATOM 1626 N N . ASP B 1 44 ? -5.227 9.586 -1.977 1 96.12 44 ASP B N 1
ATOM 1627 C CA . ASP B 1 44 ? -6.262 9.75 -2.988 1 96.12 44 ASP B CA 1
ATOM 1628 C C . ASP B 1 44 ? -6.051 8.797 -4.156 1 96.12 44 ASP B C 1
ATOM 1630 O O . ASP B 1 44 ? -4.914 8.539 -4.559 1 96.12 44 ASP B O 1
ATOM 1634 N N . ALA B 1 45 ? -7.18 8.32 -4.73 1 95.81 45 ALA B N 1
ATOM 1635 C CA . ALA B 1 45 ? -7.121 7.328 -5.805 1 95.81 45 ALA B CA 1
ATOM 1636 C C . ALA B 1 45 ? -6.348 7.863 -7.004 1 95.81 45 ALA B C 1
ATOM 1638 O O . ALA B 1 45 ? -5.688 7.105 -7.715 1 95.81 45 ALA B O 1
ATOM 1639 N N . ALA B 1 46 ? -6.34 9.148 -7.184 1 93.62 46 ALA B N 1
ATOM 1640 C CA . ALA B 1 46 ? -5.742 9.75 -8.375 1 93.62 46 ALA B CA 1
ATOM 1641 C C . ALA B 1 46 ? -4.266 10.062 -8.156 1 93.62 46 ALA B C 1
ATOM 1643 O O . ALA B 1 46 ? -3.555 10.438 -9.086 1 93.62 46 ALA B O 1
ATOM 1644 N N . GLU B 1 47 ? -3.832 9.852 -6.961 1 96 47 GLU B N 1
ATOM 1645 C CA . GLU B 1 47 ? -2.477 10.273 -6.617 1 96 47 GLU B CA 1
ATOM 1646 C C . GLU B 1 47 ? -1.47 9.156 -6.891 1 96 47 GLU B C 1
ATOM 1648 O O . GLU B 1 47 ? -1.364 8.203 -6.117 1 96 47 GLU B O 1
ATOM 1653 N N . ASN B 1 48 ? -0.83 9.156 -7.891 1 97.5 48 ASN B N 1
ATOM 1654 C CA . ASN B 1 48 ? 0.289 8.336 -8.344 1 97.5 48 ASN B CA 1
ATOM 1655 C C . ASN B 1 48 ? 1.304 9.156 -9.133 1 97.5 48 ASN B C 1
ATOM 1657 O O . ASN B 1 48 ? 1.084 9.461 -10.305 1 97.5 48 ASN B O 1
ATOM 1661 N N . TRP B 1 49 ? 2.406 9.477 -8.477 1 98.12 49 TRP B N 1
ATOM 1662 C CA . TRP B 1 49 ? 3.342 10.43 -9.062 1 98.12 49 TRP B CA 1
ATOM 1663 C C . TRP B 1 49 ? 4.695 9.781 -9.32 1 98.12 49 TRP B C 1
ATOM 1665 O O . TRP B 1 49 ? 5.168 8.977 -8.508 1 98.12 49 TRP B O 1
ATOM 1675 N N . SER B 1 50 ? 5.246 10.109 -10.43 1 98.31 50 SER B N 1
ATOM 1676 C CA . SER B 1 50 ? 6.672 9.859 -10.594 1 98.31 50 SER B CA 1
ATOM 1677 C C . SER B 1 50 ? 7.496 10.664 -9.594 1 98.31 50 SER B C 1
ATOM 1679 O O . SER B 1 50 ? 6.992 11.609 -8.984 1 98.31 50 SER B O 1
ATOM 1681 N N . LYS B 1 51 ? 8.719 10.281 -9.469 1 98.31 51 LYS B N 1
ATOM 1682 C CA . LYS B 1 51 ? 9.617 11.008 -8.578 1 98.31 51 LYS B CA 1
ATOM 1683 C C . LYS B 1 51 ? 9.641 12.5 -8.906 1 98.31 51 LYS B C 1
ATOM 1685 O O . LYS B 1 51 ? 9.531 13.344 -8.016 1 98.31 51 LYS B O 1
ATOM 1690 N N . SER B 1 52 ? 9.781 12.859 -10.18 1 98.12 52 SER B N 1
ATOM 1691 C CA . SER B 1 52 ? 9.883 14.25 -10.594 1 98.12 52 SER B CA 1
ATOM 1692 C C . SER B 1 52 ? 8.586 15.008 -10.312 1 98.12 52 SER B C 1
ATOM 1694 O O . SER B 1 52 ? 8.617 16.156 -9.859 1 98.12 52 SER B O 1
ATOM 1696 N N . GLU B 1 53 ? 7.457 14.414 -10.586 1 98.19 53 GLU B N 1
ATOM 1697 C CA . GLU B 1 53 ? 6.164 15.023 -10.297 1 98.19 53 GLU B CA 1
ATOM 1698 C C . GLU B 1 53 ? 5.996 15.281 -8.805 1 98.19 53 GLU B C 1
ATOM 1700 O O . GLU B 1 53 ? 5.582 16.375 -8.398 1 98.19 53 GLU B O 1
ATOM 1705 N N . PHE B 1 54 ? 6.328 14.312 -8.062 1 97.94 54 PHE B N 1
ATOM 1706 C CA . PHE B 1 54 ? 6.156 14.406 -6.617 1 97.94 54 PHE B CA 1
ATOM 1707 C C . PHE B 1 54 ? 7.09 15.461 -6.031 1 97.94 54 PHE B C 1
ATOM 1709 O O . PHE B 1 54 ? 6.703 16.219 -5.133 1 97.94 54 PHE B O 1
ATOM 1716 N N . ALA B 1 55 ? 8.273 15.43 -6.5 1 98 55 ALA B N 1
ATOM 1717 C CA . ALA B 1 55 ? 9.234 16.438 -6.055 1 98 55 ALA B CA 1
ATOM 1718 C C . ALA B 1 55 ? 8.703 17.844 -6.289 1 98 55 ALA B C 1
ATOM 1720 O O . ALA B 1 55 ? 8.82 18.703 -5.422 1 98 55 ALA B O 1
ATOM 1721 N N . ALA B 1 56 ? 8.117 18.062 -7.418 1 97.38 56 ALA B N 1
ATOM 1722 C CA . ALA B 1 56 ? 7.582 19.375 -7.754 1 97.38 56 ALA B CA 1
ATOM 1723 C C . ALA B 1 56 ? 6.434 19.75 -6.824 1 97.38 56 ALA B C 1
ATOM 1725 O O . ALA B 1 56 ? 6.336 20.891 -6.383 1 97.38 56 ALA B O 1
ATOM 1726 N N . ILE B 1 57 ? 5.617 18.844 -6.543 1 94.62 57 ILE B N 1
ATOM 1727 C CA . ILE B 1 57 ? 4.438 19.078 -5.711 1 94.62 57 ILE B CA 1
ATOM 1728 C C . ILE B 1 57 ? 4.863 19.281 -4.262 1 94.62 57 ILE B C 1
ATOM 1730 O O . ILE B 1 57 ? 4.262 20.078 -3.539 1 94.62 57 ILE B O 1
ATOM 1734 N N . ALA B 1 58 ? 5.879 18.578 -3.838 1 95.69 58 ALA B N 1
ATOM 1735 C CA . ALA B 1 58 ? 6.281 18.531 -2.436 1 95.69 58 ALA B CA 1
ATOM 1736 C C . ALA B 1 58 ? 7.211 19.703 -2.102 1 95.69 58 ALA B C 1
ATOM 1738 O O . ALA B 1 58 ? 7.375 20.062 -0.934 1 95.69 58 ALA B O 1
ATOM 1739 N N . LYS B 1 59 ? 7.844 20.281 -3.062 1 96.62 59 LYS B N 1
ATOM 1740 C CA . LYS B 1 59 ? 8.93 21.234 -2.859 1 96.62 59 LYS B CA 1
ATOM 1741 C C . LYS B 1 59 ? 8.492 22.375 -1.948 1 96.62 59 LYS B C 1
ATOM 1743 O O . LYS B 1 59 ? 9.227 22.75 -1.031 1 96.62 59 LYS B O 1
ATOM 1748 N N . PRO B 1 60 ? 7.305 22.984 -2.154 1 95.31 60 PRO B N 1
ATOM 1749 C CA . PRO B 1 60 ? 6.91 24.078 -1.269 1 95.31 60 PRO B CA 1
ATOM 1750 C C . PRO B 1 60 ? 6.82 23.656 0.195 1 95.31 60 PRO B C 1
ATOM 1752 O O . PRO B 1 60 ? 7.164 24.438 1.091 1 95.31 60 PRO B O 1
ATOM 1755 N N . ARG B 1 61 ? 6.324 22.5 0.438 1 93.38 61 ARG B N 1
ATOM 1756 C CA . ARG B 1 61 ? 6.227 22 1.802 1 93.38 61 ARG B CA 1
ATOM 1757 C C . ARG B 1 61 ? 7.609 21.766 2.404 1 93.38 61 ARG B C 1
ATOM 1759 O O . ARG B 1 61 ? 7.824 22.031 3.59 1 93.38 61 ARG B O 1
ATOM 1766 N N . PHE B 1 62 ? 8.5 21.25 1.648 1 95.44 62 PHE B N 1
ATOM 1767 C CA . PHE B 1 62 ? 9.859 21.047 2.121 1 95.44 62 PHE B CA 1
ATOM 1768 C C . PHE B 1 62 ? 10.562 22.375 2.381 1 95.44 62 PHE B C 1
ATOM 1770 O O . PHE B 1 62 ? 11.289 22.516 3.363 1 95.44 62 PHE B O 1
ATOM 1777 N N . ASP B 1 63 ? 10.344 23.359 1.527 1 95.06 63 ASP B N 1
ATOM 1778 C CA . ASP B 1 63 ? 10.953 24.672 1.678 1 95.06 63 ASP B CA 1
ATOM 1779 C C . ASP B 1 63 ? 10.5 25.344 2.969 1 95.06 63 ASP B C 1
ATOM 1781 O O . ASP B 1 63 ? 11.266 26.078 3.596 1 95.06 63 ASP B O 1
ATOM 1785 N N . SER B 1 64 ? 9.328 25.062 3.363 1 92.25 64 SER B N 1
ATOM 1786 C CA . SER B 1 64 ? 8.773 25.688 4.562 1 92.25 64 SER B CA 1
ATOM 1787 C C . SER B 1 64 ? 9.039 24.828 5.797 1 92.25 64 SER B C 1
ATOM 1789 O O . SER B 1 64 ? 8.586 25.156 6.898 1 92.25 64 SER B O 1
ATOM 1791 N N . LYS B 1 65 ? 9.688 23.734 5.688 1 88.25 65 LYS B N 1
ATOM 1792 C CA . LYS B 1 65 ? 9.992 22.797 6.754 1 88.25 65 LYS B CA 1
ATOM 1793 C C . LYS B 1 65 ? 8.719 22.25 7.402 1 88.25 65 LYS B C 1
ATOM 1795 O O . LYS B 1 65 ? 8.641 22.141 8.625 1 88.25 65 LYS B O 1
ATOM 1800 N N . GLN B 1 66 ? 7.766 22.156 6.57 1 81.06 66 GLN B N 1
ATOM 1801 C CA . GLN B 1 66 ? 6.457 21.656 6.977 1 81.06 66 GLN B CA 1
ATOM 1802 C C . GLN B 1 66 ? 6.051 20.438 6.152 1 81.06 66 GLN B C 1
ATOM 1804 O O . GLN B 1 66 ? 4.883 20.281 5.785 1 81.06 66 GLN B O 1
ATOM 1809 N N . ALA B 1 67 ? 7.047 19.688 5.871 1 86.38 67 ALA B N 1
ATOM 1810 C CA . ALA B 1 67 ? 6.66 18.5 5.125 1 86.38 67 ALA B CA 1
ATOM 1811 C C . ALA B 1 67 ? 5.973 17.484 6.035 1 86.38 67 ALA B C 1
ATOM 1813 O O . ALA B 1 67 ? 5.105 17.844 6.836 1 86.38 67 ALA B O 1
ATOM 1814 N N . TRP B 1 68 ? 6.09 16.188 5.785 1 90 68 TRP B N 1
ATOM 1815 C CA . TRP B 1 68 ? 5.375 15.164 6.535 1 90 68 TRP B CA 1
ATOM 1816 C C . TRP B 1 68 ? 6.18 14.719 7.75 1 90 68 TRP B C 1
ATOM 1818 O O . TRP B 1 68 ? 7.391 14.492 7.652 1 90 68 TRP B O 1
ATOM 1828 N N . ASP B 1 69 ? 5.527 14.727 8.781 1 94.56 69 ASP B N 1
ATOM 1829 C CA . ASP B 1 69 ? 6.129 14.219 10.008 1 94.56 69 ASP B CA 1
ATOM 1830 C C . ASP B 1 69 ? 5.477 12.906 10.438 1 94.56 69 ASP B C 1
ATOM 1832 O O . ASP B 1 69 ? 4.516 12.906 11.211 1 94.56 69 ASP B O 1
ATOM 1836 N N . PHE B 1 70 ? 6.074 11.836 9.938 1 96.44 70 PHE B N 1
ATOM 1837 C CA . PHE B 1 70 ? 5.555 10.5 10.203 1 96.44 70 PHE B CA 1
ATOM 1838 C C . PHE B 1 70 ? 6.523 9.711 11.078 1 96.44 70 PHE B C 1
ATOM 1840 O O . PHE B 1 70 ? 7.738 9.797 10.906 1 96.44 70 PHE B O 1
ATOM 1847 N N . THR B 1 71 ? 5.961 9.039 12.047 1 96.69 71 THR B N 1
ATOM 1848 C CA . THR B 1 71 ? 6.762 8.148 12.883 1 96.69 71 THR B CA 1
ATOM 1849 C C . THR B 1 71 ? 6.254 6.715 12.781 1 96.69 71 THR B C 1
ATOM 1851 O O . THR B 1 71 ? 5.078 6.445 13.031 1 96.69 71 THR B O 1
ATOM 1854 N N . ALA B 1 72 ? 7.188 5.852 12.43 1 97.88 72 ALA B N 1
ATOM 1855 C CA . ALA B 1 72 ? 6.809 4.441 12.367 1 97.88 72 ALA B CA 1
ATOM 1856 C C . ALA B 1 72 ? 6.684 3.842 13.766 1 97.88 72 ALA B C 1
ATOM 1858 O O . ALA B 1 72 ? 7.645 3.857 14.539 1 97.88 72 ALA B O 1
ATOM 1859 N N . VAL B 1 73 ? 5.512 3.305 14.055 1 98.12 73 VAL B N 1
ATOM 1860 C CA . VAL B 1 73 ? 5.297 2.662 15.352 1 98.12 73 VAL B CA 1
ATOM 1861 C C . VAL B 1 73 ? 5.309 1.145 15.18 1 98.12 73 VAL B C 1
ATOM 1863 O O . VAL B 1 73 ? 5.414 0.405 16.156 1 98.12 73 VAL B O 1
ATOM 1866 N N . GLU B 1 74 ? 5.227 0.681 14.039 1 98.06 74 GLU B N 1
ATOM 1867 C CA . GLU B 1 74 ? 5.449 -0.695 13.609 1 98.06 74 GLU B CA 1
ATOM 1868 C C . GLU B 1 74 ? 6.012 -0.744 12.188 1 98.06 74 GLU B C 1
ATOM 1870 O O . GLU B 1 74 ? 5.578 0.013 11.32 1 98.06 74 GLU B O 1
ATOM 1875 N N . ARG B 1 75 ? 6.996 -1.58 11.984 1 98.56 75 ARG B N 1
ATOM 1876 C CA . ARG B 1 75 ? 7.527 -1.759 10.641 1 98.56 75 ARG B CA 1
ATOM 1877 C C . ARG B 1 75 ? 8 -3.193 10.422 1 98.56 75 ARG B C 1
ATOM 1879 O O . ARG B 1 75 ? 8.664 -3.77 11.289 1 98.56 75 ARG B O 1
ATOM 1886 N N . ASN B 1 76 ? 7.617 -3.775 9.344 1 98.38 76 ASN B N 1
ATOM 1887 C CA . ASN B 1 76 ? 8.086 -5.074 8.875 1 98.38 76 ASN B CA 1
ATOM 1888 C C . ASN B 1 76 ? 8.875 -4.949 7.57 1 98.38 76 ASN B C 1
ATOM 1890 O O . ASN B 1 76 ? 8.383 -4.371 6.602 1 98.38 76 ASN B O 1
ATOM 1894 N N . VAL B 1 77 ? 10.07 -5.48 7.625 1 98.31 77 VAL B N 1
ATOM 1895 C CA . VAL B 1 77 ? 10.953 -5.422 6.465 1 98.31 77 VAL B CA 1
ATOM 1896 C C . VAL B 1 77 ? 11.219 -6.836 5.949 1 98.31 77 VAL B C 1
ATOM 1898 O O . VAL B 1 77 ? 11.445 -7.758 6.738 1 98.31 77 VAL B O 1
ATOM 1901 N N . TYR B 1 78 ? 11.125 -6.961 4.656 1 97.19 78 TYR B N 1
ATOM 1902 C CA . TYR B 1 78 ? 11.406 -8.203 3.947 1 97.19 78 TYR B CA 1
ATOM 1903 C C . TYR B 1 78 ? 12.484 -7.996 2.893 1 97.19 78 TYR B C 1
ATOM 1905 O O . TYR B 1 78 ? 12.492 -6.98 2.193 1 97.19 78 TYR B O 1
ATOM 1913 N N . VAL B 1 79 ? 13.391 -8.977 2.832 1 95.56 79 VAL B N 1
ATOM 1914 C CA . VAL B 1 79 ? 14.516 -8.805 1.92 1 95.56 79 VAL B CA 1
ATOM 1915 C C . VAL B 1 79 ? 14.586 -9.992 0.959 1 95.56 79 VAL B C 1
ATOM 1917 O O . VAL B 1 79 ? 14.461 -11.148 1.377 1 95.56 79 VAL B O 1
ATOM 1920 N N . GLN B 1 80 ? 14.711 -9.656 -0.316 1 90.88 80 GLN B N 1
ATOM 1921 C CA . GLN B 1 80 ? 14.914 -10.695 -1.322 1 90.88 80 GLN B CA 1
ATOM 1922 C C . GLN B 1 80 ? 16.203 -11.477 -1.053 1 90.88 80 GLN B C 1
ATOM 1924 O O . GLN B 1 80 ? 17.141 -10.945 -0.474 1 90.88 80 GLN B O 1
ATOM 1929 N N . ALA B 1 81 ? 16.297 -12.672 -1.571 1 84 81 ALA B N 1
ATOM 1930 C CA . ALA B 1 81 ? 17.375 -13.602 -1.272 1 84 81 ALA B CA 1
ATOM 1931 C C . ALA B 1 81 ? 18.719 -13.031 -1.704 1 84 81 ALA B C 1
ATOM 1933 O O . ALA B 1 81 ? 19.734 -13.234 -1.024 1 84 81 ALA B O 1
ATOM 1934 N N . ASN B 1 82 ? 18.75 -12.227 -2.793 1 84.38 82 ASN B N 1
ATOM 1935 C CA . ASN B 1 82 ? 20.031 -11.727 -3.293 1 84.38 82 ASN B CA 1
ATOM 1936 C C . ASN B 1 82 ? 20.391 -10.383 -2.67 1 84.38 82 ASN B C 1
ATOM 1938 O O . ASN B 1 82 ? 21.469 -9.844 -2.93 1 84.38 82 ASN B O 1
ATOM 1942 N N . GLY B 1 83 ? 19.469 -9.844 -1.915 1 89.38 83 GLY B N 1
ATOM 1943 C CA . GLY B 1 83 ? 19.766 -8.656 -1.119 1 89.38 83 GLY B CA 1
ATOM 1944 C C . GLY B 1 83 ? 19.75 -7.375 -1.927 1 89.38 83 GLY B C 1
ATOM 1945 O O . GLY B 1 83 ? 20.281 -6.355 -1.494 1 89.38 83 GLY B O 1
ATOM 1946 N N . THR B 1 84 ? 19.172 -7.41 -3.086 1 92 84 THR B N 1
ATOM 1947 C CA . THR B 1 84 ? 19.203 -6.227 -3.938 1 92 84 THR B CA 1
ATOM 1948 C C . THR B 1 84 ? 17.859 -5.512 -3.92 1 92 84 THR B C 1
ATOM 1950 O O . THR B 1 84 ? 17.75 -4.352 -4.328 1 92 84 THR B O 1
ATOM 1953 N N . PHE B 1 85 ? 16.844 -6.281 -3.527 1 94.88 85 PHE B N 1
ATOM 1954 C CA . PHE B 1 85 ? 15.508 -5.707 -3.383 1 94.88 85 PHE B CA 1
ATOM 1955 C C . PHE B 1 85 ? 14.922 -6.043 -2.018 1 94.88 85 PHE B C 1
ATOM 1957 O O . PHE B 1 85 ? 15.258 -7.074 -1.428 1 94.88 85 PHE B O 1
ATOM 1964 N N . ALA B 1 86 ? 14.133 -5.168 -1.527 1 97.25 86 ALA B N 1
ATOM 1965 C CA . ALA B 1 86 ? 13.383 -5.348 -0.285 1 97.25 86 ALA B CA 1
ATOM 1966 C C . ALA B 1 86 ? 12.016 -4.688 -0.366 1 97.25 86 ALA B C 1
ATOM 1968 O O . ALA B 1 86 ? 11.758 -3.881 -1.265 1 97.25 86 ALA B O 1
ATOM 1969 N N . TRP B 1 87 ? 11.117 -5.105 0.444 1 98.31 87 TRP B N 1
ATOM 1970 C CA . TRP B 1 87 ? 9.828 -4.449 0.61 1 98.31 87 TRP B CA 1
ATOM 1971 C C . TRP B 1 87 ? 9.445 -4.363 2.084 1 98.31 87 TRP B C 1
ATOM 1973 O O . TRP B 1 87 ? 10.102 -4.957 2.938 1 98.31 87 TRP B O 1
ATOM 1983 N N . PHE B 1 88 ? 8.531 -3.492 2.355 1 98.75 88 PHE B N 1
ATOM 1984 C CA . PHE B 1 88 ? 8.211 -3.23 3.754 1 98.75 88 PHE B CA 1
ATOM 1985 C C . PHE B 1 88 ? 6.777 -2.727 3.895 1 98.75 88 PHE B C 1
ATOM 1987 O O . PHE B 1 88 ? 6.148 -2.338 2.906 1 98.75 88 PHE B O 1
ATOM 1994 N N . ASP B 1 89 ? 6.242 -2.836 5.062 1 98.81 89 ASP B N 1
ATOM 1995 C CA . ASP B 1 89 ? 5.027 -2.162 5.516 1 98.81 89 ASP B CA 1
ATOM 1996 C C . ASP B 1 89 ? 5.23 -1.534 6.895 1 98.81 89 ASP B C 1
ATOM 1998 O O . ASP B 1 89 ? 6.055 -2.002 7.68 1 98.81 89 ASP B O 1
ATOM 2002 N N . GLU B 1 90 ? 4.523 -0.506 7.152 1 98.75 90 GLU B N 1
ATOM 2003 C CA . GLU B 1 90 ? 4.652 0.167 8.438 1 98.75 90 GLU B CA 1
ATOM 2004 C C . GLU B 1 90 ? 3.334 0.812 8.859 1 98.75 90 GLU B C 1
ATOM 2006 O O . GLU B 1 90 ? 2.535 1.214 8.008 1 98.75 90 GLU B O 1
ATOM 2011 N N . VAL B 1 91 ? 3.104 0.801 10.125 1 98.62 91 VAL B N 1
ATOM 2012 C CA . VAL B 1 91 ? 2.082 1.658 10.719 1 98.62 91 VAL B CA 1
ATOM 2013 C C . VAL B 1 91 ? 2.711 2.971 11.18 1 98.62 91 VAL B C 1
ATOM 2015 O O . VAL B 1 91 ? 3.703 2.967 11.914 1 98.62 91 VAL B O 1
ATOM 2018 N N . LEU B 1 92 ? 2.182 4.031 10.711 1 98.5 92 LEU B N 1
ATOM 2019 C CA . LEU B 1 92 ? 2.717 5.363 10.969 1 98.5 92 LEU B CA 1
ATOM 2020 C C . LEU B 1 92 ? 1.821 6.129 11.938 1 98.5 92 LEU B C 1
ATOM 2022 O O . LEU B 1 92 ? 0.594 6.078 11.828 1 98.5 92 LEU B O 1
ATOM 2026 N N . ASP B 1 93 ? 2.416 6.73 12.922 1 97.44 93 ASP B N 1
ATOM 2027 C CA . ASP B 1 93 ? 1.778 7.727 13.773 1 97.44 93 ASP B CA 1
ATOM 2028 C C . ASP B 1 93 ? 1.866 9.117 13.156 1 97.44 93 ASP B C 1
ATOM 2030 O O . ASP B 1 93 ? 2.949 9.703 13.078 1 97.44 93 ASP B O 1
ATOM 2034 N N . THR B 1 94 ? 0.691 9.648 12.734 1 96.06 94 THR B N 1
ATOM 2035 C CA . THR B 1 94 ? 0.642 10.93 12.039 1 96.06 94 THR B CA 1
ATOM 2036 C C . THR B 1 94 ? -0.467 11.812 12.602 1 96.06 94 THR B C 1
ATOM 2038 O O . THR B 1 94 ? -1.192 11.398 13.508 1 96.06 94 THR B O 1
ATOM 2041 N N . TRP B 1 95 ? -0.508 13.062 12.062 1 93.12 95 TRP B N 1
ATOM 2042 C CA . TRP B 1 95 ? -1.585 13.977 12.422 1 93.12 95 TRP B CA 1
ATOM 2043 C C . TRP B 1 95 ? -2.928 13.469 11.906 1 93.12 95 TRP B C 1
ATOM 2045 O O . TRP B 1 95 ? -3.982 13.883 12.398 1 93.12 95 TRP B O 1
ATOM 2055 N N . MET B 1 96 ? -2.979 12.586 10.945 1 94.75 96 MET B N 1
ATOM 2056 C CA . MET B 1 96 ? -4.18 11.953 10.406 1 94.75 96 MET B CA 1
ATOM 2057 C C . MET B 1 96 ? -4.5 10.664 11.156 1 94.75 96 MET B C 1
ATOM 2059 O O . MET B 1 96 ? -5.254 9.828 10.664 1 94.75 96 MET B O 1
ATOM 2063 N N . LYS B 1 97 ? -3.902 10.523 12.336 1 96.62 97 LYS B N 1
ATOM 2064 C CA . LYS B 1 97 ? -3.979 9.273 13.086 1 96.62 97 LYS B CA 1
ATOM 2065 C C . LYS B 1 97 ? -3.148 8.18 12.43 1 96.62 97 LYS B C 1
ATOM 2067 O O . LYS B 1 97 ? -2.033 8.43 11.969 1 96.62 97 LYS B O 1
ATOM 2072 N N . ALA B 1 98 ? -3.596 6.891 12.484 1 97.81 98 ALA B N 1
ATOM 2073 C CA . ALA B 1 98 ? -2.795 5.816 11.898 1 97.81 98 ALA B CA 1
ATOM 2074 C C . ALA B 1 98 ? -2.844 5.867 10.375 1 97.81 98 ALA B C 1
ATOM 2076 O O . ALA B 1 98 ? -3.912 6.047 9.789 1 97.81 98 ALA B O 1
ATOM 2077 N N . CYS B 1 99 ? -1.76 5.797 9.797 1 98.25 99 CYS B N 1
ATOM 2078 C CA . CYS B 1 99 ? -1.589 5.574 8.367 1 98.25 99 CYS B CA 1
ATOM 2079 C C . CYS B 1 99 ? -0.718 4.352 8.102 1 98.25 99 CYS B C 1
ATOM 2081 O O . CYS B 1 99 ? -0.129 3.793 9.031 1 98.25 99 CYS B O 1
ATOM 2083 N N . ARG B 1 100 ? -0.806 3.885 6.965 1 98.75 100 ARG B N 1
ATOM 2084 C CA . ARG B 1 100 ? 0.046 2.779 6.543 1 98.75 100 ARG B CA 1
ATOM 2085 C C . ARG B 1 100 ? 0.983 3.207 5.418 1 98.75 100 ARG B C 1
ATOM 2087 O O . ARG B 1 100 ? 0.552 3.838 4.449 1 98.75 100 ARG B O 1
ATOM 2094 N N . GLY B 1 101 ? 2.236 3.008 5.609 1 98.62 101 GLY B N 1
ATOM 2095 C CA . GLY B 1 101 ? 3.205 3.059 4.527 1 98.62 101 GLY B CA 1
ATOM 2096 C C . GLY B 1 101 ? 3.654 1.686 4.062 1 98.62 101 GLY B C 1
ATOM 2097 O O . GLY B 1 101 ? 3.814 0.773 4.875 1 98.62 101 GLY B O 1
ATOM 2098 N N . SER B 1 102 ? 3.834 1.533 2.826 1 98.81 102 SER B N 1
ATOM 2099 C CA . SER B 1 102 ? 4.438 0.335 2.252 1 98.81 102 SER B CA 1
ATOM 2100 C C . SER B 1 102 ? 5.25 0.669 1.007 1 98.81 102 SER B C 1
ATOM 2102 O O . SER B 1 102 ? 5.039 1.71 0.381 1 98.81 102 SER B O 1
ATOM 2104 N N . GLY B 1 103 ? 6.211 -0.228 0.704 1 98.56 103 GLY B N 1
ATOM 2105 C CA . GLY B 1 103 ? 7.008 0.131 -0.458 1 98.56 103 GLY B CA 1
ATOM 2106 C C . GLY B 1 103 ? 8.039 -0.922 -0.822 1 98.56 103 GLY B C 1
ATOM 2107 O O . GLY B 1 103 ? 8.07 -1.997 -0.219 1 98.56 103 GLY B O 1
ATOM 2108 N N . VAL B 1 104 ? 8.719 -0.623 -1.861 1 98.62 104 VAL B N 1
ATOM 2109 C CA . VAL B 1 104 ? 9.805 -1.437 -2.404 1 98.62 104 VAL B CA 1
ATOM 2110 C C . VAL B 1 104 ? 11.102 -0.638 -2.396 1 98.62 104 VAL B C 1
ATOM 2112 O O . VAL B 1 104 ? 11.109 0.548 -2.734 1 98.62 104 VAL B O 1
ATOM 2115 N N . LEU B 1 105 ? 12.141 -1.274 -1.933 1 98.38 105 LEU B N 1
ATOM 2116 C CA . LEU B 1 105 ? 13.484 -0.696 -1.94 1 98.38 105 LEU B CA 1
ATOM 2117 C C . LEU B 1 105 ? 14.391 -1.448 -2.904 1 98.38 105 LEU B C 1
ATOM 2119 O O . LEU B 1 105 ? 14.258 -2.662 -3.072 1 98.38 105 LEU B O 1
ATOM 2123 N N . GLU B 1 106 ? 15.258 -0.746 -3.477 1 96.62 106 GLU B N 1
ATOM 2124 C CA . GLU B 1 106 ? 16.312 -1.303 -4.32 1 96.62 106 GLU B CA 1
ATOM 2125 C C . GLU B 1 106 ? 17.688 -0.808 -3.889 1 96.62 106 GLU B C 1
ATOM 2127 O O . GLU B 1 106 ? 17.844 0.367 -3.553 1 96.62 106 GLU B O 1
ATOM 2132 N N . LYS B 1 107 ? 18.609 -1.723 -3.869 1 94.81 107 LYS B N 1
ATOM 2133 C CA . LYS B 1 107 ? 20 -1.324 -3.609 1 94.81 107 LYS B CA 1
ATOM 2134 C C . LYS B 1 107 ? 20.672 -0.81 -4.879 1 94.81 107 LYS B C 1
ATOM 2136 O O . LYS B 1 107 ? 20.828 -1.555 -5.848 1 94.81 107 LYS B O 1
ATOM 2141 N N . VAL B 1 108 ? 21 0.446 -4.938 1 95 108 VAL B N 1
ATOM 2142 C CA . VAL B 1 108 ? 21.672 1.089 -6.062 1 95 108 VAL B CA 1
ATOM 2143 C C . VAL B 1 108 ? 23.047 1.584 -5.637 1 95 108 VAL B C 1
ATOM 2145 O O . VAL B 1 108 ? 23.156 2.461 -4.773 1 95 108 VAL B O 1
ATOM 2148 N N . GLU B 1 109 ? 24.062 1.041 -6.195 1 94.44 109 GLU B N 1
ATOM 2149 C CA . GLU B 1 109 ? 25.438 1.395 -5.855 1 94.44 109 GLU B CA 1
ATOM 2150 C C . GLU B 1 109 ? 25.688 1.288 -4.352 1 94.44 109 GLU B C 1
ATOM 2152 O O . GLU B 1 109 ? 26.219 2.215 -3.736 1 94.44 109 GLU B O 1
ATOM 2157 N N . GLY B 1 110 ? 25.125 0.297 -3.77 1 93.44 110 GLY B N 1
ATOM 2158 C CA . GLY B 1 110 ? 25.391 -0.048 -2.383 1 93.44 110 GLY B CA 1
ATOM 2159 C C . GLY B 1 110 ? 24.5 0.686 -1.4 1 93.44 110 GLY B C 1
ATOM 2160 O O . GLY B 1 110 ? 24.609 0.492 -0.188 1 93.44 110 GLY B O 1
ATOM 2161 N N . GLN B 1 111 ? 23.578 1.45 -1.927 1 95.75 111 GLN B N 1
ATOM 2162 C CA . GLN B 1 111 ? 22.688 2.215 -1.063 1 95.75 111 GLN B CA 1
ATOM 2163 C C . GLN B 1 111 ? 21.234 1.841 -1.312 1 95.75 111 GLN B C 1
ATOM 2165 O O . GLN B 1 111 ? 20.812 1.691 -2.461 1 95.75 111 GLN B O 1
ATOM 2170 N N . TRP B 1 112 ? 20.547 1.647 -0.194 1 97.56 112 TRP B N 1
ATOM 2171 C CA . TRP B 1 112 ? 19.109 1.42 -0.321 1 97.56 112 TRP B CA 1
ATOM 2172 C C . TRP B 1 112 ? 18.391 2.691 -0.764 1 97.56 112 TRP B C 1
ATOM 2174 O O . TRP B 1 112 ? 18.656 3.775 -0.234 1 97.56 112 TRP B O 1
ATOM 2184 N N . LYS B 1 113 ? 17.516 2.541 -1.764 1 98.5 113 LYS B N 1
ATOM 2185 C CA . LYS B 1 113 ? 16.688 3.637 -2.262 1 98.5 113 LYS B CA 1
ATOM 2186 C C . LYS B 1 113 ? 15.227 3.223 -2.354 1 98.5 113 LYS B C 1
ATOM 2188 O O . LYS B 1 113 ? 14.922 2.066 -2.65 1 98.5 113 LYS B O 1
ATOM 2193 N N . VAL B 1 114 ? 14.367 4.148 -2.113 1 98.75 114 VAL B N 1
ATOM 2194 C CA . VAL B 1 114 ? 12.938 3.904 -2.27 1 98.75 114 VAL B CA 1
ATOM 2195 C C . VAL B 1 114 ? 12.586 3.85 -3.754 1 98.75 114 VAL B C 1
ATOM 2197 O O . VAL B 1 114 ? 12.891 4.777 -4.508 1 98.75 114 VAL B O 1
ATOM 2200 N N . HIS B 1 115 ? 11.992 2.787 -4.145 1 98.19 115 HIS B N 1
ATOM 2201 C CA . HIS B 1 115 ? 11.609 2.584 -5.535 1 98.19 115 HIS B CA 1
ATOM 2202 C C . HIS B 1 115 ? 10.109 2.756 -5.723 1 98.19 115 HIS B C 1
ATOM 2204 O O . HIS B 1 115 ? 9.648 3.182 -6.789 1 98.19 115 HIS B O 1
ATOM 2210 N N . HIS B 1 116 ? 9.375 2.439 -4.82 1 98.75 116 HIS B N 1
ATOM 2211 C CA . HIS B 1 116 ? 7.918 2.496 -4.789 1 98.75 116 HIS B CA 1
ATOM 2212 C C . HIS B 1 116 ? 7.402 2.707 -3.369 1 98.75 116 HIS B C 1
ATOM 2214 O O . HIS B 1 116 ? 7.875 2.059 -2.432 1 98.75 116 HIS B O 1
ATOM 2220 N N . TYR B 1 117 ? 6.523 3.68 -3.16 1 98.81 117 TYR B N 1
ATOM 2221 C CA . TYR B 1 117 ? 5.984 3.961 -1.833 1 98.81 117 TYR B CA 1
ATOM 2222 C C . TYR B 1 117 ? 4.496 4.273 -1.905 1 98.81 117 TYR B C 1
ATOM 2224 O O . TYR B 1 117 ? 4.062 5.086 -2.729 1 98.81 117 TYR B O 1
ATOM 2232 N N . VAL B 1 118 ? 3.693 3.623 -1.103 1 98.75 118 VAL B N 1
ATOM 2233 C CA . VAL B 1 118 ? 2.254 3.834 -1.011 1 98.75 118 VAL B CA 1
ATOM 2234 C C . VAL B 1 118 ? 1.891 4.32 0.391 1 98.75 118 VAL B C 1
ATOM 2236 O O . VAL B 1 118 ? 2.131 3.621 1.379 1 98.75 118 VAL B O 1
ATOM 2239 N N . LEU B 1 119 ? 1.402 5.523 0.486 1 98.56 119 LEU B N 1
ATOM 2240 C CA . LEU B 1 119 ? 0.804 6.035 1.714 1 98.56 119 LEU B CA 1
ATOM 2241 C C . LEU B 1 119 ? -0.713 5.883 1.685 1 98.56 119 LEU B C 1
ATOM 2243 O O . LEU B 1 119 ? -1.358 6.246 0.698 1 98.56 119 LEU B O 1
ATOM 2247 N N . SER B 1 120 ? -1.305 5.352 2.754 1 97.94 120 SER B N 1
ATOM 2248 C CA . SER B 1 120 ? -2.752 5.227 2.885 1 97.94 120 SER B CA 1
ATOM 2249 C C . SER B 1 120 ? -3.213 5.582 4.297 1 97.94 120 SER B C 1
ATOM 2251 O O . SER B 1 120 ? -2.457 5.426 5.258 1 97.94 120 SER B O 1
ATOM 2253 N N . MET B 1 121 ? -4.387 6.141 4.391 1 96.5 121 MET B N 1
ATOM 2254 C CA . MET B 1 121 ? -5.031 6.234 5.695 1 96.5 121 MET B CA 1
ATOM 2255 C C . MET B 1 121 ? -5.703 4.914 6.066 1 96.5 121 MET B C 1
ATOM 2257 O O . MET B 1 121 ? -6.492 4.375 5.289 1 96.5 121 MET B O 1
ATOM 2261 N N . THR B 1 122 ? -5.309 4.363 7.207 1 96.88 122 THR B N 1
ATOM 2262 C CA . THR B 1 122 ? -6 3.148 7.629 1 96.88 122 THR B CA 1
ATOM 2263 C C . THR B 1 122 ? -7.461 3.443 7.949 1 96.88 122 THR B C 1
ATOM 2265 O O . THR B 1 122 ? -7.801 4.555 8.367 1 96.88 122 THR B O 1
ATOM 2268 N N . VAL B 1 123 ? -8.312 2.49 7.711 1 95.19 123 VAL B N 1
ATOM 2269 C CA . VAL B 1 123 ? -9.734 2.57 8.039 1 95.19 123 VAL B CA 1
ATOM 2270 C C . VAL B 1 123 ? -10.125 1.395 8.93 1 95.19 123 VAL B C 1
ATOM 2272 O O . VAL B 1 123 ? -10.172 0.251 8.469 1 95.19 123 VAL B O 1
ATOM 2275 N N . PRO B 1 124 ? -10.391 1.725 10.188 1 93.62 124 PRO B N 1
ATOM 2276 C CA . PRO B 1 124 ? -10.82 0.656 11.094 1 93.62 124 PRO B CA 1
ATOM 2277 C C . PRO B 1 124 ? -11.992 -0.149 10.547 1 93.62 124 PRO B C 1
ATOM 2279 O O . PRO B 1 124 ? -12.938 0.425 9.992 1 93.62 124 PRO B O 1
ATOM 2282 N N . ASN B 1 125 ? -11.82 -1.451 10.617 1 87.06 125 ASN B N 1
ATOM 2283 C CA . ASN B 1 125 ? -12.836 -2.367 10.109 1 87.06 125 ASN B CA 1
ATOM 2284 C C . ASN B 1 125 ? -12.938 -3.623 10.977 1 87.06 125 ASN B C 1
ATOM 2286 O O . ASN B 1 125 ? -12.086 -3.861 11.828 1 87.06 125 ASN B O 1
ATOM 2290 N N . GLY B 1 126 ? -14.047 -4.367 10.781 1 81.56 126 GLY B N 1
ATOM 2291 C CA . GLY B 1 126 ? -14.281 -5.566 11.562 1 81.56 126 GLY B CA 1
ATOM 2292 C C . GLY B 1 126 ? -15.367 -5.395 12.609 1 81.56 126 GLY B C 1
ATOM 2293 O O . GLY B 1 126 ? -16.109 -4.41 12.578 1 81.56 126 GLY B O 1
ATOM 2294 N N . GLU B 1 127 ? -15.398 -6.418 13.438 1 79.44 127 GLU B N 1
ATOM 2295 C CA . GLU B 1 127 ? -16.484 -6.453 14.422 1 79.44 127 GLU B CA 1
ATOM 2296 C C . GLU B 1 127 ? -16.406 -5.25 15.359 1 79.44 127 GLU B C 1
ATOM 2298 O O . GLU B 1 127 ? -15.352 -4.953 15.914 1 79.44 127 GLU B O 1
ATOM 2303 N N . GLY B 1 128 ? -17.5 -4.504 15.523 1 80.5 128 GLY B N 1
ATOM 2304 C CA . GLY B 1 128 ? -17.594 -3.387 16.453 1 80.5 128 GLY B CA 1
ATOM 2305 C C . GLY B 1 128 ? -17.156 -2.066 15.836 1 80.5 128 GLY B C 1
ATOM 2306 O O . GLY B 1 128 ? -17.25 -1.022 16.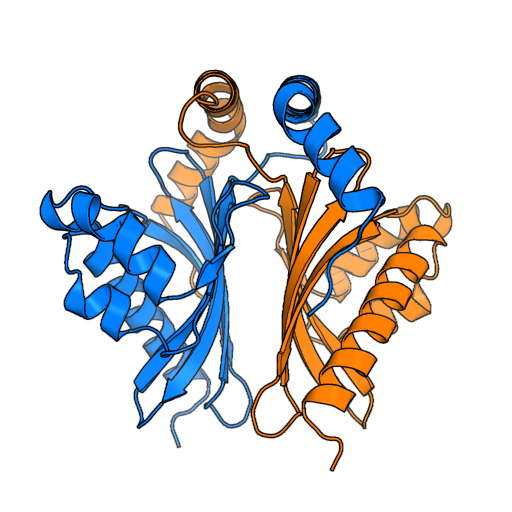484 1 80.5 128 GLY B O 1
ATOM 2307 N N . LYS B 1 129 ? -16.656 -2.084 14.609 1 85.88 129 LYS B N 1
ATOM 2308 C CA . LYS B 1 129 ? -16.172 -0.861 13.977 1 85.88 129 LYS B CA 1
ATOM 2309 C C . LYS B 1 129 ? -16.969 -0.525 12.727 1 85.88 129 LYS B C 1
ATOM 2311 O O . LYS B 1 129 ? -16.484 0.163 11.828 1 85.88 129 LYS B O 1
ATOM 2316 N N . GLU B 1 130 ? -18.156 -1.057 12.703 1 84.5 130 GLU B N 1
ATOM 2317 C CA . GLU B 1 130 ? -18.984 -0.945 11.508 1 84.5 130 GLU B CA 1
ATOM 2318 C C . GLU B 1 130 ? -19.453 0.492 11.289 1 84.5 130 GLU B C 1
ATOM 2320 O O . GLU B 1 130 ? -19.75 0.892 10.164 1 84.5 130 GLU B O 1
ATOM 2325 N N . GLU B 1 131 ? -19.469 1.211 12.328 1 83 131 GLU B N 1
ATOM 2326 C CA . GLU B 1 131 ? -19.953 2.59 12.273 1 83 131 GLU B CA 1
ATOM 2327 C C . GLU B 1 131 ? -19.109 3.426 11.312 1 83 131 GLU B C 1
ATOM 2329 O O . GLU B 1 131 ? -19.641 4.215 10.531 1 83 131 GLU B O 1
ATOM 2334 N N . LEU B 1 132 ? -17.828 3.293 11.352 1 83.38 132 LEU B N 1
ATOM 2335 C CA . LEU B 1 132 ? -16.953 4.098 10.492 1 83.38 132 LEU B CA 1
ATOM 2336 C C . LEU B 1 132 ? -17.234 3.795 9.023 1 83.38 132 LEU B C 1
ATOM 2338 O O . LEU B 1 132 ? -17.312 4.711 8.203 1 83.38 132 LEU B O 1
ATOM 2342 N N . LYS B 1 133 ? -17.375 2.578 8.742 1 82.88 133 LYS B N 1
ATOM 2343 C CA . LYS B 1 133 ? -17.672 2.221 7.355 1 82.88 133 LYS B CA 1
ATOM 2344 C C . LYS B 1 133 ? -18.984 2.844 6.891 1 82.88 133 LYS B C 1
ATOM 2346 O O . LYS B 1 133 ? -19.078 3.355 5.773 1 82.88 133 LYS B O 1
ATOM 2351 N N . ARG B 1 134 ? -19.953 2.76 7.766 1 86.75 134 ARG B N 1
ATOM 2352 C CA . ARG B 1 134 ? -21.266 3.316 7.453 1 86.75 134 ARG B CA 1
ATOM 2353 C C . ARG B 1 134 ? -21.172 4.816 7.191 1 86.75 134 ARG B C 1
ATOM 2355 O O . ARG B 1 134 ? -21.906 5.352 6.359 1 86.75 134 ARG B O 1
ATOM 2362 N N . GLU B 1 135 ? -20.281 5.406 7.793 1 85.25 135 GLU B N 1
ATOM 2363 C CA . GLU B 1 135 ? -20.188 6.859 7.707 1 85.25 135 GLU B CA 1
ATOM 2364 C C . GLU B 1 135 ? -19.297 7.289 6.551 1 85.25 135 GLU B C 1
ATOM 2366 O O . GLU B 1 135 ? -19.562 8.281 5.883 1 85.25 135 GLU B O 1
ATOM 2371 N N . ILE B 1 136 ? -18.312 6.52 6.285 1 89.75 136 ILE B N 1
ATOM 2372 C CA . ILE B 1 136 ? -17.297 7.004 5.371 1 89.75 136 ILE B CA 1
ATOM 2373 C C . ILE B 1 136 ? -17.703 6.699 3.93 1 89.75 136 ILE B C 1
ATOM 2375 O O . ILE B 1 136 ? -17.344 7.441 3.01 1 89.75 136 ILE B O 1
ATOM 2379 N N . LEU B 1 137 ? -18.406 5.684 3.684 1 92.56 137 LEU B N 1
ATOM 2380 C CA . LEU B 1 137 ? -18.719 5.23 2.332 1 92.56 137 LEU B CA 1
ATOM 2381 C C . LEU B 1 137 ? -19.516 6.281 1.569 1 92.56 137 LEU B C 1
ATOM 2383 O O . LEU B 1 137 ? -19.203 6.59 0.417 1 92.56 137 LEU B O 1
ATOM 2387 N N . PRO B 1 138 ? -20.531 6.93 2.252 1 91.69 138 PRO B N 1
ATOM 2388 C CA . PRO B 1 138 ? -21.234 7.984 1.531 1 91.69 138 PRO B CA 1
ATOM 2389 C C . PRO B 1 138 ? -20.328 9.156 1.146 1 91.69 138 PRO B C 1
ATOM 2391 O O . PRO B 1 138 ? -20.484 9.734 0.068 1 91.69 138 PRO B O 1
ATOM 2394 N N . PHE B 1 139 ? -19.406 9.484 1.971 1 89.5 139 PHE B N 1
ATOM 2395 C CA . PHE B 1 139 ? -18.5 10.57 1.664 1 89.5 139 PHE B CA 1
ATOM 2396 C C . PHE B 1 139 ? -17.562 10.188 0.523 1 89.5 139 PHE B C 1
ATOM 2398 O O . PHE B 1 139 ? -17.281 11 -0.363 1 89.5 139 PHE B O 1
ATOM 2405 N N . LYS B 1 140 ? -17.109 8.984 0.573 1 93.38 140 LYS B N 1
ATOM 2406 C CA . LYS B 1 140 ? -16.266 8.5 -0.515 1 93.38 140 LYS B CA 1
ATOM 2407 C C . LYS B 1 140 ? -17 8.531 -1.846 1 93.38 140 LYS B C 1
ATOM 2409 O O . LYS B 1 140 ? -16.438 8.922 -2.869 1 93.38 140 LYS B O 1
ATOM 2414 N N . GLY B 1 141 ? -18.234 8.148 -1.775 1 94.69 141 GLY B N 1
ATOM 2415 C CA . GLY B 1 141 ? -19.047 8.117 -2.98 1 94.69 141 GLY B CA 1
ATOM 2416 C C . GLY B 1 141 ? -19.203 9.477 -3.639 1 94.69 141 GLY B C 1
ATOM 2417 O O . GLY B 1 141 ? -19.188 9.578 -4.867 1 94.69 141 GLY B O 1
ATOM 2418 N N . LYS B 1 142 ? -19.281 10.508 -2.822 1 93.31 142 LYS B N 1
ATOM 2419 C CA . LYS B 1 142 ? -19.406 11.875 -3.322 1 93.31 142 LYS B CA 1
ATOM 2420 C C . LYS B 1 142 ? -18.25 12.227 -4.258 1 93.31 142 LYS B C 1
ATOM 2422 O O . LYS B 1 142 ? -18.422 12.969 -5.223 1 93.31 142 LYS B O 1
ATOM 2427 N N . TYR B 1 143 ? -17.125 11.625 -4.039 1 93.19 143 TYR B N 1
ATOM 2428 C CA . TYR B 1 143 ? -15.938 12.055 -4.766 1 93.19 143 TYR B CA 1
ATOM 2429 C C . TYR B 1 143 ? -15.469 10.969 -5.73 1 93.19 143 TYR B C 1
ATOM 2431 O O . TYR B 1 143 ? -14.828 11.266 -6.742 1 93.19 143 TYR B O 1
ATOM 2439 N N . GLU B 1 144 ? -15.859 9.711 -5.496 1 96.56 144 GLU B N 1
ATOM 2440 C CA . GLU B 1 144 ? -15.188 8.633 -6.207 1 96.56 144 GLU B CA 1
ATOM 2441 C C . GLU B 1 144 ? -16.141 7.934 -7.172 1 96.56 144 GLU B C 1
ATOM 2443 O O . GLU B 1 144 ? -15.703 7.227 -8.086 1 96.56 144 GLU B O 1
ATOM 2448 N N . ASP B 1 145 ? -17.484 8.133 -7.039 1 96.94 145 ASP B N 1
ATOM 2449 C CA . ASP B 1 145 ? -18.422 7.395 -7.883 1 96.94 145 ASP B CA 1
ATOM 2450 C C . ASP B 1 145 ? -18.25 7.77 -9.352 1 96.94 145 ASP B C 1
ATOM 2452 O O . ASP B 1 145 ? -18.141 6.891 -10.219 1 96.94 145 ASP B O 1
ATOM 2456 N N . SER B 1 146 ? -18.234 9.078 -9.578 1 96.19 146 SER B N 1
ATOM 2457 C CA . SER B 1 146 ? -18.109 9.516 -10.961 1 96.19 146 SER B CA 1
ATOM 2458 C C . SER B 1 146 ? -16.734 9.148 -11.531 1 96.19 146 SER B C 1
ATOM 2460 O O . SER B 1 146 ? -16.625 8.781 -12.703 1 96.19 146 SER B O 1
ATOM 2462 N N . MET B 1 147 ? -15.695 9.281 -10.719 1 95.06 147 MET B N 1
ATOM 2463 C CA . MET B 1 147 ? -14.344 8.906 -11.125 1 95.06 147 MET B CA 1
ATOM 2464 C C . MET B 1 147 ? -14.289 7.438 -11.531 1 95.06 147 MET B C 1
ATOM 2466 O O . MET B 1 147 ? -13.781 7.102 -12.602 1 95.06 147 MET B O 1
ATOM 2470 N N . LEU B 1 148 ? -14.891 6.594 -10.719 1 97 148 LEU B N 1
ATOM 2471 C CA . LEU B 1 148 ? -14.883 5.16 -10.984 1 97 148 LEU B CA 1
ATOM 2472 C C . LEU B 1 148 ? -15.688 4.836 -12.242 1 97 148 LEU B C 1
ATOM 2474 O O . LEU B 1 148 ? -15.305 3.961 -13.023 1 97 148 LEU B O 1
ATOM 2478 N N . ALA B 1 149 ? -16.797 5.504 -12.406 1 96.69 149 ALA B N 1
ATOM 2479 C CA . ALA B 1 149 ? -17.609 5.305 -13.602 1 96.69 149 ALA B CA 1
ATOM 2480 C C . ALA B 1 149 ? -16.812 5.598 -14.867 1 96.69 149 ALA B C 1
ATOM 2482 O O . ALA B 1 149 ? -16.906 4.863 -15.852 1 96.69 149 ALA B O 1
ATOM 2483 N N . GLU B 1 150 ? -16 6.617 -14.828 1 96.12 150 GLU B N 1
ATOM 2484 C CA . GLU B 1 150 ? -15.18 6.988 -15.977 1 96.12 150 GLU B CA 1
ATOM 2485 C C . GLU B 1 150 ? -14.047 5.992 -16.188 1 96.12 150 GLU B C 1
ATOM 2487 O O . GLU B 1 150 ? -13.742 5.613 -17.328 1 96.12 150 GLU B O 1
ATOM 2492 N N . MET B 1 151 ? -13.469 5.543 -15.086 1 95.44 151 MET B N 1
ATOM 2493 C CA . MET B 1 151 ? -12.336 4.629 -15.172 1 95.44 151 MET B CA 1
ATOM 2494 C C . MET B 1 151 ? -12.781 3.258 -15.672 1 95.44 151 MET B C 1
ATOM 2496 O O . MET B 1 151 ? -12.016 2.564 -16.359 1 95.44 151 MET B O 1
ATOM 2500 N N . ARG B 1 152 ? -14.031 2.967 -15.406 1 93.62 152 ARG B N 1
ATOM 2501 C CA . ARG B 1 152 ? -14.586 1.687 -15.844 1 93.62 152 ARG B CA 1
ATOM 2502 C C . ARG B 1 152 ? -14.727 1.637 -17.359 1 93.62 152 ARG B C 1
ATOM 2504 O O . ARG B 1 152 ? -14.578 0.573 -17.969 1 93.62 152 ARG B O 1
ATOM 2511 N N . LYS B 1 153 ? -14.945 2.715 -17.969 1 93.25 153 LYS B N 1
ATOM 2512 C CA . LYS B 1 153 ? -15.148 2.795 -19.406 1 93.25 153 LYS B CA 1
ATOM 2513 C C . LYS B 1 153 ? -13.836 2.623 -20.172 1 93.25 153 LYS B C 1
ATOM 2515 O O . LYS B 1 153 ? -13.82 2.105 -21.281 1 93.25 153 LYS B O 1
ATOM 2520 N N . LYS B 1 154 ? -12.805 3.072 -19.562 1 90.56 154 LYS B N 1
ATOM 2521 C CA . LYS B 1 154 ? -11.484 2.99 -20.188 1 90.56 154 LYS B CA 1
ATOM 2522 C C . LYS B 1 154 ? -10.422 2.576 -19.172 1 90.56 154 LYS B C 1
ATOM 2524 O O . LYS B 1 154 ? -9.602 3.396 -18.75 1 90.56 154 LYS B O 1
ATOM 2529 N N . PRO B 1 155 ? -10.438 1.213 -18.797 1 87.88 155 PRO B N 1
ATOM 2530 C CA . PRO B 1 155 ? -9.414 0.802 -17.828 1 87.88 155 PRO B CA 1
ATOM 2531 C C . PRO B 1 155 ? -7.996 1.046 -18.344 1 87.88 155 PRO B C 1
ATOM 2533 O O . PRO B 1 155 ? -7.734 0.905 -19.531 1 87.88 155 PRO B O 1
ATOM 2536 N N . LYS B 1 156 ? -7.156 1.516 -17.422 1 85.44 156 LYS B N 1
ATOM 2537 C CA . LYS B 1 156 ? -5.785 1.855 -17.797 1 85.44 156 LYS B CA 1
ATOM 2538 C C . LYS B 1 156 ? -4.797 0.839 -17.234 1 85.44 156 LYS B C 1
ATOM 2540 O O . LYS B 1 156 ? -4.805 0.561 -16.031 1 85.44 156 LYS B O 1
ATOM 2545 N N . HIS B 1 157 ? -4.047 0.273 -18.141 1 86.88 157 HIS B N 1
ATOM 2546 C CA . HIS B 1 157 ? -2.951 -0.622 -17.781 1 86.88 157 HIS B CA 1
ATOM 2547 C C . HIS B 1 157 ? -1.657 -0.22 -18.484 1 86.88 157 HIS B C 1
ATOM 2549 O O . HIS B 1 157 ? -1.673 0.166 -19.656 1 86.88 157 HIS B O 1
ATOM 2555 N N . ASN B 1 158 ? -0.666 -0.088 -17.688 1 86.5 158 ASN B N 1
ATOM 2556 C CA . ASN B 1 158 ? 0.587 0.237 -18.359 1 86.5 158 ASN B CA 1
ATOM 2557 C C . ASN B 1 158 ? 1.082 -0.925 -19.219 1 86.5 158 ASN B C 1
ATOM 2559 O O . ASN B 1 158 ? 0.633 -2.061 -19.047 1 86.5 158 ASN B O 1
#

Nearest PDB structures (foldseek):
  5g2g-assembly1_B  TM=5.729E-01  e=4.943E-06  Pseudomonas putida
  3rgr-assembly1_A-2  TM=5.728E-01  e=8.967E-06  Pseudomonas putida
  6c1j-assembly1_A-2  TM=5.618E-01  e=4.943E-06  Pseudomonas putida
  6f50-assembly2_B  TM=5.666E-01  e=1.248E-05  Pseudomonas putida
  5kp3-assembly1_A  TM=5.751E-01  e=1.522E-05  Pseudomonas putida

Radius of gyration: 18.78 Å; Cα contacts (8 Å, |Δi|>4): 607; chains: 2; bounding box: 49×49×46 Å

Sequence (316 aa):
MPSTAEHVAEIHAFLDEWHKAAAKGDFDFYFGSMTEDAHWLGTDAAENWSKSEFAAIAKPRFDSKQAWDFTAVERNVYVQANGTFAWFDEVLDTWMKACRGSGVLEKVEGQWKVHHYVLSMTVPNGEGKEELKREILPFKGKYEDSMLAEMRKKPKHNMPSTAEHVAEIHAFLDEWHKAAAKGDFDFYFGSMTEDAHWLGTDAAENWSKSEFAAIAKPRFDSKQAWDFTAVERNVYVQANGTFAWFDEVLDTWMKACRGSGVLEKVEGQWKVHHYVLSMTVPNGEGKEELKREILPFKGKYEDSMLAEMRKKPKHN

Solvent-accessible surface area (backbone atoms only — not comparable to full-atom values): 16326 Å² total; per-residue (Å²): 125,82,48,72,70,51,51,46,54,50,48,52,54,48,53,53,50,44,31,48,22,31,37,63,22,35,55,64,61,41,58,67,39,33,41,84,82,12,39,46,28,47,33,22,84,83,40,70,26,46,41,69,57,41,49,63,69,44,43,66,35,22,75,66,44,58,37,56,61,57,40,75,29,28,38,45,70,46,69,44,93,87,66,47,39,33,38,39,42,29,39,25,50,40,95,76,41,51,26,34,39,32,38,34,35,35,50,56,94,90,35,77,19,40,38,33,39,40,40,36,51,43,45,65,62,58,93,92,31,54,64,53,52,68,57,46,45,62,55,47,42,77,67,36,49,69,55,49,57,53,30,62,75,56,58,44,64,115,127,82,49,72,68,51,49,44,54,50,49,52,54,48,52,52,50,44,33,48,21,32,38,63,24,35,55,65,60,40,59,65,38,32,42,84,83,12,38,46,28,47,34,23,84,83,40,69,27,45,42,69,56,41,48,64,70,43,44,66,35,23,74,66,46,57,38,53,63,56,39,74,30,28,38,44,70,46,71,46,94,86,64,45,38,32,36,39,41,29,39,24,51,38,95,76,42,51,27,34,40,34,37,35,33,33,50,55,95,90,36,77,19,41,39,33,39,41,39,34,50,42,44,66,64,58,93,94,31,54,63,50,51,68,58,45,45,63,55,47,42,75,68,37,47,66,54,48,58,55,30,63,76,56,59,43,66,115

Secondary structure (DSSP, 8-state):
---HHHHHHHHHHHHHHHHHHHHHT-HHHHHHTEEEEEEEE-SSTT-EEEHHHHHHHHHHHHHTT-----EEEEEEEEE-TTSSEEEEEEEEEETTEEEEEEEEEEEETTEEEEEEEEEEE----STT-HHHHHHHHHHHHHHHHHHHHHHHHS-EE-/---HHHHHHHHHHHHHHHHHHHHHT-HHHHHHTEEEEEEEE-SSTT-EEEHHHHHHHHHHHHHTT-S---EEEEEEEEE-TTSSEEEEEEEEEETTEEEEEEEEEEEETTEEEEEEEEEEE----STT-HHHHHHHHHHHHHHHHHHHHHHHHS-EE-

pLDDT: mean 94.57, std 5.04, range [71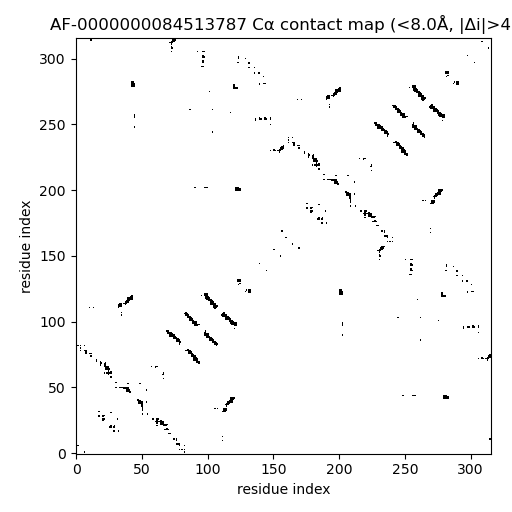.56, 98.81]